Protein AF-A0A7J9ZV92-F1 (afdb_monomer_lite)

Structure (mmCIF, N/CA/C/O backbone):
data_AF-A0A7J9ZV92-F1
#
_entry.id   AF-A0A7J9ZV92-F1
#
loop_
_atom_site.group_PDB
_atom_site.id
_atom_site.type_symbol
_atom_site.label_atom_id
_atom_site.label_alt_id
_atom_site.label_comp_id
_atom_site.label_asym_id
_atom_site.label_entity_id
_atom_site.label_seq_id
_atom_site.pdbx_PDB_ins_code
_atom_site.Cartn_x
_atom_site.Cartn_y
_atom_site.Cartn_z
_atom_site.occupancy
_atom_site.B_iso_or_equiv
_atom_site.auth_seq_id
_atom_site.auth_comp_id
_atom_site.auth_asym_id
_atom_site.auth_atom_id
_atom_site.pdbx_PDB_model_num
ATOM 1 N N . MET A 1 1 ? -24.337 26.834 -64.068 1.00 36.38 1 MET A N 1
ATOM 2 C CA . MET A 1 1 ? -25.297 27.306 -63.045 1.00 36.38 1 MET A CA 1
ATOM 3 C C . MET A 1 1 ? -24.503 27.670 -61.799 1.00 36.38 1 MET A C 1
ATOM 5 O O . MET A 1 1 ? -23.738 26.843 -61.330 1.00 36.38 1 MET A O 1
ATOM 9 N N . ARG A 1 2 ? -24.568 28.938 -61.378 1.00 30.77 2 ARG A N 1
ATOM 10 C CA . ARG A 1 2 ? -23.750 29.558 -60.319 1.00 30.77 2 ARG A CA 1
ATOM 11 C C . ARG A 1 2 ? -24.523 29.574 -58.989 1.00 30.77 2 ARG A C 1
ATOM 13 O O . ARG A 1 2 ? -25.680 29.977 -59.001 1.00 30.77 2 ARG A O 1
ATOM 20 N N . SER A 1 3 ? -23.873 29.281 -57.863 1.00 27.78 3 SER A N 1
ATOM 21 C CA . SER A 1 3 ? -24.340 29.642 -56.507 1.00 27.78 3 SER A CA 1
ATOM 22 C C . SER A 1 3 ? -23.119 30.041 -55.669 1.00 27.78 3 SER A C 1
ATOM 24 O O . SER A 1 3 ? -22.247 29.220 -55.422 1.00 27.78 3 SER A O 1
ATOM 26 N N . ARG A 1 4 ? -22.839 31.343 -55.560 1.00 29.69 4 ARG A N 1
ATOM 27 C CA . ARG A 1 4 ? -23.214 32.272 -54.471 1.00 29.69 4 ARG A CA 1
ATOM 28 C C . ARG A 1 4 ? -22.482 32.022 -53.148 1.00 29.69 4 ARG A C 1
ATOM 30 O O . ARG A 1 4 ? -22.823 31.148 -52.366 1.00 29.69 4 ARG A O 1
ATOM 37 N N . VAL A 1 5 ? -21.512 32.910 -52.959 1.00 30.27 5 VAL A N 1
ATOM 38 C CA . VAL A 1 5 ? -20.846 33.348 -51.734 1.00 30.27 5 VAL A CA 1
ATOM 39 C C . VAL A 1 5 ? -21.865 33.936 -50.750 1.00 30.27 5 VAL A C 1
ATOM 41 O O . VAL A 1 5 ? -22.686 34.759 -51.153 1.00 30.27 5 VAL A O 1
ATOM 44 N N . CYS A 1 6 ? -21.744 33.580 -49.469 1.00 29.33 6 CYS A N 1
ATOM 45 C CA . CYS A 1 6 ? -22.255 34.361 -48.342 1.00 29.33 6 CYS A CA 1
ATOM 46 C C . CYS A 1 6 ? -21.149 34.494 -47.287 1.00 29.33 6 CYS A C 1
ATOM 48 O O . CYS A 1 6 ? -20.736 33.523 -46.662 1.00 29.33 6 CYS A O 1
ATOM 50 N N . SER A 1 7 ? -20.680 35.727 -47.136 1.00 28.16 7 SER A N 1
ATOM 51 C CA . SER A 1 7 ? -19.805 36.240 -46.089 1.00 28.16 7 SER A CA 1
ATOM 52 C C . SER A 1 7 ? -20.634 36.746 -44.901 1.00 28.16 7 SER A C 1
ATOM 54 O O . SER A 1 7 ? -21.560 37.531 -45.096 1.00 28.16 7 SER A O 1
ATOM 56 N N . GLY A 1 8 ? -20.252 36.371 -43.684 1.00 28.17 8 GLY A N 1
ATOM 57 C CA . GLY A 1 8 ? -20.631 37.000 -42.412 1.00 28.17 8 GLY A CA 1
ATOM 58 C C . GLY A 1 8 ? -19.591 36.541 -41.385 1.00 28.17 8 GLY A C 1
ATOM 59 O O . GLY A 1 8 ? -19.266 35.363 -41.356 1.00 28.17 8 GLY A O 1
ATOM 60 N N . GLY A 1 9 ? -18.907 37.377 -40.613 1.00 26.97 9 GLY A N 1
ATOM 61 C CA . GLY A 1 9 ? -19.318 38.621 -39.977 1.00 26.97 9 GLY A CA 1
ATOM 62 C C . GLY A 1 9 ? -18.960 38.458 -38.498 1.00 26.97 9 GLY A C 1
ATOM 63 O O . GLY A 1 9 ? -19.800 38.074 -37.693 1.00 26.97 9 GLY A O 1
ATOM 64 N N . SER A 1 10 ? -17.680 38.623 -38.168 1.00 28.95 10 SER A N 1
ATOM 65 C CA . SER A 1 10 ? -17.120 38.427 -36.828 1.00 28.95 10 SER A CA 1
ATOM 66 C C . SER A 1 10 ? -17.503 39.590 -35.907 1.00 28.95 10 SER A C 1
ATOM 68 O O . SER A 1 10 ? -17.187 40.740 -36.198 1.00 28.95 10 SER A O 1
ATOM 70 N N . SER A 1 11 ? -18.146 39.289 -34.776 1.00 30.20 11 SER A N 1
ATOM 71 C CA . SER A 1 11 ? -18.253 40.194 -33.621 1.00 30.20 11 SER A CA 1
ATOM 72 C C . SER A 1 11 ? -17.397 39.642 -32.476 1.00 30.20 11 SER A C 1
ATOM 74 O O . SER A 1 11 ? -17.445 38.433 -32.239 1.00 30.20 11 SER A O 1
ATOM 76 N N . PRO A 1 12 ? -16.616 40.469 -31.760 1.00 30.94 12 PRO A N 1
ATOM 77 C CA . PRO A 1 12 ? -15.827 40.007 -30.627 1.00 30.94 12 PRO A CA 1
ATOM 78 C C . PRO A 1 12 ? -16.700 39.870 -29.373 1.00 30.94 12 PRO A C 1
ATOM 80 O O . PRO A 1 12 ? -17.450 40.777 -29.013 1.00 30.94 12 PRO A O 1
ATOM 83 N N . ILE A 1 13 ? -16.576 38.728 -28.695 1.00 31.59 13 ILE A N 1
ATOM 84 C CA . ILE A 1 13 ? -17.123 38.503 -27.354 1.00 31.59 13 ILE A CA 1
ATOM 85 C C . ILE A 1 13 ? -16.268 39.298 -26.362 1.00 31.59 13 ILE A C 1
ATOM 87 O O . ILE A 1 13 ? -15.066 39.074 -26.230 1.00 31.59 13 ILE A O 1
ATOM 91 N N . SER A 1 14 ? -16.904 40.241 -25.679 1.00 30.30 14 SER A N 1
ATOM 92 C CA . SER A 1 14 ? -16.353 41.037 -24.588 1.00 30.30 14 SER A CA 1
ATOM 93 C C . SER A 1 14 ? -16.111 40.173 -23.345 1.00 30.30 14 SER A C 1
ATOM 95 O O . SER A 1 14 ? -17.006 39.492 -22.846 1.00 30.30 14 SER A O 1
ATOM 97 N N . THR A 1 15 ? -14.886 40.212 -22.823 1.00 34.50 15 THR A N 1
ATOM 98 C CA . THR A 1 15 ? -14.504 39.596 -21.548 1.00 34.50 15 THR A CA 1
ATOM 99 C C . THR A 1 15 ? -14.954 40.473 -20.368 1.00 34.50 15 THR A C 1
ATOM 101 O O . THR A 1 15 ? -14.816 41.698 -20.424 1.00 34.50 15 THR A O 1
ATOM 104 N N . PRO A 1 16 ? -15.496 39.900 -19.276 1.00 33.16 16 PRO A N 1
ATOM 105 C CA . PRO A 1 16 ? -15.816 40.673 -18.082 1.00 33.16 16 PRO A CA 1
ATOM 106 C C . PRO A 1 16 ? -14.543 41.051 -17.305 1.00 33.16 16 PRO A C 1
ATOM 108 O O . PRO A 1 16 ? -13.637 40.243 -17.111 1.00 33.16 16 PRO A O 1
ATOM 111 N N . SER A 1 17 ? -14.504 42.306 -16.853 1.00 31.58 17 SER A N 1
ATOM 112 C CA . SER A 1 17 ? -13.399 42.931 -16.117 1.00 31.58 17 SER A CA 1
ATOM 113 C C . SER A 1 17 ? -13.191 42.312 -14.712 1.00 31.58 17 SER A C 1
ATOM 115 O O . SER A 1 17 ? -14.173 41.979 -14.041 1.00 31.58 17 SER A O 1
ATOM 117 N N . PRO A 1 18 ? -11.940 42.188 -14.217 1.00 34.59 18 PRO A N 1
ATOM 118 C CA . PRO A 1 18 ? -11.573 41.480 -12.976 1.00 34.59 18 PRO A CA 1
ATOM 119 C C . PRO A 1 18 ? -12.093 42.091 -11.656 1.00 34.59 18 PRO A C 1
ATOM 121 O O . PRO A 1 18 ? -11.831 41.553 -10.579 1.00 34.59 18 PRO A O 1
ATOM 124 N N . SER A 1 19 ? -12.865 43.180 -11.693 1.00 36.38 19 SER A N 1
ATOM 125 C CA . SER A 1 19 ? -13.368 43.856 -10.488 1.00 36.38 19 SER A CA 1
ATOM 126 C C . SER A 1 19 ? -14.515 43.120 -9.777 1.00 36.38 19 SER A C 1
ATOM 128 O O . SER A 1 19 ? -14.715 43.319 -8.578 1.00 36.38 19 SER A O 1
ATOM 130 N N . PHE A 1 20 ? -15.232 42.217 -10.458 1.00 32.97 20 PHE A N 1
ATOM 131 C CA . PHE A 1 20 ? -16.379 41.505 -9.871 1.00 32.97 20 PHE A CA 1
ATOM 132 C C . PHE A 1 20 ? -15.987 40.354 -8.923 1.00 32.97 20 PHE A C 1
ATOM 134 O O . PHE A 1 20 ? -16.728 40.034 -7.991 1.00 32.97 20 PHE A O 1
ATOM 141 N N . CYS A 1 21 ? -14.802 39.759 -9.098 1.00 35.44 21 CYS A N 1
ATOM 142 C CA . CYS A 1 21 ? -14.358 38.620 -8.284 1.00 35.44 21 CYS A CA 1
ATOM 143 C C . CYS A 1 21 ? -13.833 39.058 -6.899 1.00 35.44 21 CYS A C 1
ATOM 145 O O . CYS A 1 21 ? -14.052 38.386 -5.889 1.00 35.44 21 CYS A O 1
ATOM 147 N N . ALA A 1 22 ? -13.227 40.249 -6.817 1.00 36.25 22 ALA A N 1
ATOM 148 C CA . ALA A 1 22 ? -12.689 40.796 -5.569 1.00 36.25 22 ALA A CA 1
ATOM 149 C C . ALA A 1 22 ? -13.779 41.219 -4.560 1.00 36.25 22 ALA A C 1
ATOM 151 O O . ALA A 1 22 ? -13.551 41.184 -3.348 1.00 36.25 22 ALA A O 1
ATOM 152 N N . ALA A 1 23 ? -14.978 41.585 -5.032 1.00 37.56 23 ALA A N 1
ATOM 153 C CA . ALA A 1 23 ? -16.089 41.991 -4.167 1.00 37.56 23 ALA A CA 1
ATOM 154 C C . ALA A 1 23 ? -16.774 40.799 -3.465 1.00 37.56 23 ALA A C 1
ATOM 156 O O . ALA A 1 23 ? -17.202 40.928 -2.316 1.00 37.56 23 ALA A O 1
ATOM 157 N N . SER A 1 24 ? -16.820 39.626 -4.108 1.00 38.06 24 SER A N 1
ATOM 158 C CA . SER A 1 24 ? -17.428 38.416 -3.529 1.00 38.06 24 SER A CA 1
ATOM 159 C C . SER A 1 24 ? -16.554 37.770 -2.450 1.00 38.06 24 SER A C 1
ATOM 161 O O . SER A 1 24 ? -17.075 37.309 -1.436 1.00 38.06 24 SER A O 1
ATOM 163 N N . LEU A 1 25 ? -15.224 37.815 -2.593 1.00 37.06 25 LEU A N 1
ATOM 164 C CA . LEU A 1 25 ? -14.299 37.261 -1.595 1.00 37.06 25 LEU A CA 1
ATOM 165 C C . LEU A 1 25 ? -14.261 38.073 -0.290 1.00 37.06 25 LEU A C 1
ATOM 167 O O . LEU A 1 25 ? -14.167 37.492 0.792 1.00 37.06 25 LEU A O 1
ATOM 171 N N . LYS A 1 26 ? -14.425 39.403 -0.353 1.00 36.12 26 LYS A N 1
ATOM 172 C CA . LYS A 1 26 ? -14.504 40.240 0.860 1.00 36.12 26 LYS A CA 1
ATOM 173 C C . LYS A 1 26 ? -15.772 39.981 1.683 1.00 36.12 26 LYS A C 1
ATOM 175 O O . LYS A 1 26 ? -15.713 40.055 2.908 1.00 36.12 26 LYS A O 1
ATOM 180 N N . ARG A 1 27 ? -16.893 39.631 1.039 1.00 35.22 27 ARG A N 1
ATOM 181 C CA . ARG A 1 27 ? -18.177 39.379 1.719 1.00 35.22 27 ARG A CA 1
ATOM 182 C C . ARG A 1 27 ? -18.183 38.049 2.494 1.00 35.22 27 ARG A C 1
ATOM 184 O O . ARG A 1 27 ? -18.712 37.992 3.600 1.00 35.22 27 ARG A O 1
ATOM 191 N N . VAL A 1 28 ? -17.503 37.020 1.979 1.00 41.09 28 VAL A N 1
ATOM 192 C CA . VAL A 1 28 ? -17.342 35.718 2.664 1.00 41.09 28 VAL A CA 1
ATOM 193 C C . VAL A 1 28 ? -16.388 35.818 3.868 1.00 41.09 28 VAL A C 1
ATOM 195 O O . VAL A 1 28 ? -16.613 35.192 4.909 1.00 41.09 28 VAL A O 1
ATOM 198 N N . ALA A 1 29 ? -15.354 36.661 3.781 1.00 35.84 29 ALA A N 1
ATOM 199 C CA . ALA A 1 29 ? -14.418 36.885 4.884 1.00 35.84 29 ALA A CA 1
ATOM 200 C C . ALA A 1 29 ? -15.056 37.638 6.072 1.00 35.84 29 ALA A C 1
ATOM 202 O O . ALA A 1 29 ? -14.767 37.305 7.224 1.00 35.84 29 ALA A O 1
ATOM 203 N N . SER A 1 30 ? -15.965 38.592 5.819 1.00 32.84 30 SER A N 1
ATOM 204 C CA . SER A 1 30 ? -16.658 39.339 6.884 1.00 32.84 30 SER A CA 1
ATOM 205 C C . SER A 1 30 ? -17.722 38.519 7.624 1.00 32.84 30 SER A C 1
ATOM 207 O O . SER A 1 30 ? -17.905 38.689 8.827 1.00 32.84 30 SER A O 1
ATOM 209 N N . GLU A 1 31 ? -18.402 37.586 6.947 1.00 38.25 31 GLU A N 1
ATOM 210 C CA . GLU A 1 31 ? -19.384 36.700 7.599 1.00 38.25 31 GLU A CA 1
ATOM 211 C C . GLU A 1 31 ? -18.716 35.658 8.513 1.00 38.25 31 GLU A C 1
ATOM 213 O O . GLU A 1 31 ? -19.288 35.237 9.523 1.00 38.25 31 GLU A O 1
ATOM 218 N N . SER A 1 32 ? -17.464 35.301 8.213 1.00 38.38 32 SER A N 1
ATOM 219 C CA . SER A 1 32 ? -16.670 34.346 8.994 1.00 38.38 32 SER A CA 1
ATOM 220 C C . SER A 1 32 ? -16.177 34.937 10.323 1.00 38.38 32 SER A C 1
ATOM 222 O O . SER A 1 32 ? -16.152 34.246 11.341 1.00 38.38 32 SER A O 1
ATOM 224 N N . THR A 1 33 ? -15.850 36.233 10.352 1.00 41.12 33 THR A N 1
ATOM 225 C CA . THR A 1 33 ? -15.408 36.937 11.571 1.00 41.12 33 THR A CA 1
ATOM 226 C C . THR A 1 33 ? -16.572 37.276 12.506 1.00 41.12 33 THR A C 1
ATOM 228 O O . THR A 1 33 ? -16.406 37.236 13.724 1.00 41.12 33 THR A O 1
ATOM 231 N N . ALA A 1 34 ? -17.778 37.506 11.974 1.00 36.69 34 ALA A N 1
ATOM 232 C CA . ALA A 1 34 ? -18.972 37.749 12.788 1.00 36.69 34 ALA A CA 1
ATOM 233 C C . ALA A 1 34 ? -19.446 36.498 13.564 1.00 36.69 34 ALA A C 1
ATOM 235 O O . ALA A 1 34 ? -19.934 36.621 14.687 1.00 36.69 34 ALA A O 1
ATOM 236 N N . ARG A 1 35 ? -19.252 35.284 13.020 1.00 37.41 35 ARG A N 1
ATOM 237 C CA . ARG A 1 35 ? -19.621 34.017 13.693 1.00 37.41 35 ARG A CA 1
ATOM 238 C C . ARG A 1 35 ? -18.639 33.546 14.769 1.00 37.41 35 ARG A C 1
ATOM 240 O O . ARG A 1 35 ? -19.017 32.721 15.597 1.00 37.41 35 ARG A O 1
ATOM 247 N N . ALA A 1 36 ? -17.411 34.061 14.789 1.00 36.41 36 ALA A N 1
ATOM 248 C CA . ALA A 1 36 ? -16.409 33.697 15.795 1.00 36.41 36 ALA A CA 1
ATOM 249 C C . ALA A 1 36 ? -16.581 34.452 17.133 1.00 36.41 36 ALA A C 1
ATOM 251 O O . ALA A 1 36 ? -16.032 34.032 18.147 1.00 36.41 36 ALA A O 1
ATOM 252 N N . SER A 1 37 ? -17.376 35.530 17.161 1.00 32.16 37 SER A N 1
ATOM 253 C CA . SER A 1 37 ? -17.567 36.383 18.348 1.00 32.16 37 SER A CA 1
ATOM 254 C C . SER A 1 37 ? -18.684 35.907 19.301 1.00 32.16 37 SER A C 1
ATOM 256 O O . SER A 1 37 ? -18.835 36.425 20.406 1.00 32.16 37 SER A O 1
ATOM 258 N N . SER A 1 38 ? -19.476 34.894 18.926 1.00 35.12 38 SER A N 1
ATOM 259 C CA . SER A 1 38 ? -20.663 34.477 19.696 1.00 35.12 38 SER A CA 1
ATOM 260 C C . SER A 1 38 ? -20.456 33.310 20.674 1.00 35.12 38 SER A C 1
ATOM 262 O O . SER A 1 38 ? -21.420 32.876 21.298 1.00 35.12 38 SER A O 1
ATOM 264 N N . TYR A 1 39 ? -19.232 32.809 20.870 1.00 30.58 39 TYR A N 1
ATOM 265 C CA . TYR A 1 39 ? -18.939 31.823 21.924 1.00 30.58 39 TYR A CA 1
ATOM 266 C C . TYR A 1 39 ? -18.455 32.525 23.201 1.00 30.58 39 TYR A C 1
ATOM 268 O O . TYR A 1 39 ? -17.267 32.570 23.511 1.00 30.58 39 TYR A O 1
ATOM 276 N N . ARG A 1 40 ? -19.399 33.101 23.954 1.00 28.67 40 ARG A N 1
ATOM 277 C CA . ARG A 1 40 ? -19.158 33.604 25.313 1.00 28.67 40 ARG A CA 1
ATOM 278 C C . ARG A 1 40 ? -19.393 32.463 26.307 1.00 28.67 40 ARG A C 1
ATOM 280 O O . ARG A 1 40 ? -20.521 32.024 26.501 1.00 28.67 40 ARG A O 1
ATOM 287 N N . VAL A 1 41 ? -18.312 31.986 26.919 1.00 31.95 41 VAL A N 1
ATOM 288 C CA . VAL A 1 41 ? -18.324 31.048 28.049 1.00 31.95 41 VAL A CA 1
ATOM 289 C C . VAL A 1 41 ? -18.869 31.783 29.275 1.00 31.95 41 VAL A C 1
ATOM 291 O O . VAL A 1 41 ? -18.237 32.708 29.776 1.00 31.95 41 VAL A O 1
ATOM 294 N N . THR A 1 42 ? -20.050 31.401 29.754 1.00 30.95 42 THR A N 1
ATOM 295 C CA . THR A 1 42 ? -20.562 31.817 31.066 1.00 30.95 42 THR A CA 1
ATOM 296 C C . THR A 1 42 ? -19.949 30.926 32.143 1.00 30.95 42 THR A C 1
ATOM 298 O O . THR A 1 42 ? -20.345 29.772 32.301 1.00 30.95 42 THR A O 1
ATOM 301 N N . SER A 1 43 ? -18.970 31.450 32.876 1.00 30.83 43 SER A N 1
ATOM 302 C CA . SER A 1 43 ? -18.478 30.873 34.127 1.00 30.83 43 SER A CA 1
ATOM 303 C C . SER A 1 43 ? -19.404 31.288 35.274 1.00 30.83 43 SER A C 1
ATOM 305 O O . SER A 1 43 ? -19.434 32.462 35.637 1.00 30.83 43 SER A O 1
ATOM 307 N N . HIS A 1 44 ? -20.150 30.342 35.845 1.00 29.44 44 HIS A N 1
ATOM 308 C CA . HIS A 1 44 ? -20.840 30.547 37.119 1.00 29.44 44 HIS A CA 1
ATOM 309 C C . HIS A 1 44 ? -19.905 30.125 38.256 1.00 29.44 44 HIS A C 1
ATOM 311 O O . HIS A 1 44 ? -19.700 28.940 38.508 1.00 29.44 44 HIS A O 1
ATOM 317 N N . THR A 1 45 ? -19.312 31.112 38.916 1.00 36.12 45 THR A N 1
ATOM 318 C CA . THR A 1 45 ? -18.904 31.016 40.317 1.00 36.12 45 THR A CA 1
ATOM 319 C C . THR A 1 45 ? -20.110 31.386 41.163 1.00 36.12 45 THR A C 1
ATOM 321 O O . THR A 1 45 ? -20.697 32.436 40.909 1.00 36.12 45 THR A O 1
ATOM 324 N N . ASP A 1 46 ? -20.440 30.587 42.175 1.00 29.38 46 ASP A N 1
ATOM 325 C CA . ASP A 1 46 ? -21.021 31.174 43.373 1.00 29.38 46 ASP A CA 1
ATOM 326 C C . ASP A 1 46 ? -20.683 30.405 44.645 1.00 29.38 46 ASP A C 1
ATOM 328 O O . ASP A 1 46 ? -20.490 29.187 44.661 1.00 29.38 46 ASP A O 1
ATOM 332 N N . SER A 1 47 ? -20.536 31.213 45.683 1.00 33.09 47 SER A N 1
ATOM 333 C CA . SER A 1 47 ? -19.951 30.929 46.986 1.00 33.09 47 SER A CA 1
ATOM 334 C C . SER A 1 47 ? -21.040 30.500 47.972 1.00 33.09 47 SER A C 1
ATOM 336 O O . SER A 1 47 ? -22.221 30.752 47.754 1.00 33.09 47 SER A O 1
ATOM 338 N N . GLY A 1 48 ? -20.652 29.812 49.046 1.00 31.72 48 GLY A N 1
ATOM 339 C CA . GLY A 1 48 ? -21.576 29.067 49.901 1.00 31.72 48 GLY A CA 1
ATOM 340 C C . GLY A 1 48 ? -22.491 29.870 50.830 1.00 31.72 48 GLY A C 1
ATOM 341 O O . GLY A 1 48 ? -22.328 31.066 51.040 1.00 31.72 48 GLY A O 1
ATOM 342 N N . ALA A 1 49 ? -23.412 29.140 51.462 1.00 32.75 49 ALA A N 1
ATOM 343 C CA . ALA A 1 49 ? -24.015 29.478 52.746 1.00 32.75 49 ALA A CA 1
ATOM 344 C C . ALA A 1 49 ? -24.570 28.211 53.427 1.00 32.75 49 ALA A C 1
ATOM 346 O O . ALA A 1 49 ? -24.861 27.198 52.797 1.00 32.75 49 ALA A O 1
ATOM 347 N N . SER A 1 50 ? -24.639 28.300 54.745 1.00 34.53 50 SER A N 1
ATOM 348 C CA . SER A 1 50 ? -24.720 27.276 55.784 1.00 34.53 50 SER A CA 1
ATOM 349 C C . SER A 1 50 ? -26.122 26.761 56.167 1.00 34.53 50 SER A C 1
ATOM 351 O O . SER A 1 50 ? -27.103 27.488 56.050 1.00 34.53 50 SER A O 1
ATOM 353 N N . ASN A 1 51 ? -26.098 25.617 56.878 1.00 33.91 51 ASN A N 1
ATOM 354 C CA . ASN A 1 51 ? -26.957 25.175 58.005 1.00 33.91 51 ASN A CA 1
ATOM 355 C C . ASN A 1 51 ? -28.119 24.168 57.749 1.00 33.91 51 ASN A C 1
ATOM 357 O O . ASN A 1 51 ? -28.496 23.957 56.601 1.00 33.91 51 ASN A O 1
ATOM 361 N N . PRO A 1 52 ? -28.598 23.424 58.785 1.00 53.88 52 PRO A N 1
ATOM 362 C CA . PRO A 1 52 ? -28.691 21.961 58.746 1.00 53.88 52 PRO A CA 1
ATOM 363 C C . PRO A 1 52 ? -30.117 21.430 59.012 1.00 53.88 52 PRO A C 1
ATOM 365 O O . PRO A 1 52 ? -31.006 22.161 59.437 1.00 53.88 52 PRO A O 1
ATOM 368 N N . GLY A 1 53 ? -30.324 20.119 58.860 1.00 30.02 53 GLY A N 1
ATOM 369 C CA . GLY A 1 53 ? -31.459 19.446 59.501 1.00 30.02 53 GLY A CA 1
ATOM 370 C C . GLY A 1 53 ? -32.074 18.287 58.722 1.00 30.02 53 GLY A C 1
ATOM 371 O O . GLY A 1 53 ? -32.649 18.490 57.665 1.00 30.02 53 GLY A O 1
ATOM 372 N N . TYR A 1 54 ? -31.992 17.107 59.346 1.00 32.59 54 TYR A N 1
ATOM 373 C CA . TYR A 1 54 ? -32.957 15.997 59.355 1.00 32.59 54 TYR A CA 1
ATOM 374 C C . TYR A 1 54 ? -33.490 15.398 58.040 1.00 32.59 54 TYR A C 1
ATOM 376 O O . TYR A 1 54 ? -34.192 16.040 57.270 1.00 32.59 54 TYR A O 1
ATOM 384 N N . GLY A 1 55 ? -33.341 14.072 57.909 1.00 32.09 55 GLY A N 1
ATOM 385 C CA . GLY A 1 55 ? -34.278 13.268 57.115 1.00 32.09 55 GLY A CA 1
ATOM 386 C C . GLY A 1 55 ? -33.699 11.991 56.521 1.00 32.09 55 GLY A C 1
ATOM 387 O O . GLY A 1 55 ? -33.189 11.986 55.409 1.00 32.09 55 GLY A O 1
ATOM 388 N N . ASN A 1 56 ? -33.830 10.896 57.262 1.00 36.88 56 ASN A N 1
ATOM 389 C CA . ASN A 1 56 ? -33.564 9.522 56.843 1.00 36.88 56 ASN A CA 1
ATOM 390 C C . ASN A 1 56 ? -34.406 9.134 55.604 1.00 36.88 56 ASN A C 1
ATOM 392 O O . ASN A 1 56 ? -35.626 9.267 55.649 1.00 36.88 56 ASN A O 1
ATOM 396 N N . SER A 1 57 ? -33.799 8.586 54.544 1.00 36.59 57 SER A N 1
ATOM 397 C CA . SER A 1 57 ? -34.501 7.717 53.581 1.00 36.59 57 SER A CA 1
ATOM 398 C C . SER A 1 57 ? -33.514 6.946 52.703 1.00 36.59 57 SER A C 1
ATOM 400 O O . SER A 1 57 ? -32.920 7.462 51.757 1.00 36.59 57 SER A O 1
ATOM 402 N N . THR A 1 58 ? -33.404 5.662 53.003 1.00 41.72 58 THR A N 1
ATOM 403 C CA . THR A 1 58 ? -32.769 4.603 52.226 1.00 41.72 58 THR A CA 1
ATOM 404 C C . THR A 1 58 ? -33.410 4.430 50.841 1.00 41.72 58 THR A C 1
ATOM 406 O O . THR A 1 58 ? -34.578 4.066 50.716 1.00 41.72 58 THR A O 1
ATOM 409 N N . ARG A 1 59 ? -32.625 4.604 49.770 1.00 36.75 59 ARG A N 1
ATOM 410 C CA . ARG A 1 59 ? -32.916 4.023 48.445 1.00 36.75 59 ARG A CA 1
ATOM 411 C C . ARG A 1 59 ? -31.620 3.891 47.633 1.00 36.75 59 ARG A C 1
ATOM 413 O O . ARG A 1 59 ? -31.048 4.914 47.269 1.00 36.75 59 ARG A O 1
ATOM 420 N N . PRO A 1 60 ? -31.134 2.678 47.314 1.00 41.06 60 PRO A N 1
ATOM 421 C CA . PRO A 1 60 ? -30.012 2.539 46.402 1.00 41.06 60 PRO A CA 1
ATOM 422 C C . PRO A 1 60 ? -30.516 2.657 44.959 1.00 41.06 60 PRO A C 1
ATOM 424 O O . PRO A 1 60 ? -31.128 1.745 44.405 1.00 41.06 60 PRO A O 1
ATOM 427 N N . THR A 1 61 ? -30.253 3.805 44.341 1.00 39.00 61 THR A N 1
ATOM 428 C CA . THR A 1 61 ? -30.369 4.047 42.900 1.00 39.00 61 THR A CA 1
ATOM 429 C C . THR A 1 61 ? -29.204 3.375 42.170 1.00 39.00 61 THR A C 1
ATOM 431 O O . THR A 1 61 ? -28.228 3.999 41.772 1.00 39.00 61 THR A O 1
ATOM 434 N N . GLY A 1 62 ? -29.301 2.061 41.977 1.00 35.22 62 GLY A N 1
ATOM 435 C CA . GLY A 1 62 ? -28.348 1.271 41.193 1.00 35.22 62 GLY A CA 1
ATOM 436 C C . GLY A 1 62 ? -28.643 1.271 39.691 1.00 35.22 62 GLY A C 1
ATOM 437 O O . GLY A 1 62 ? -28.609 0.215 39.068 1.00 35.22 62 GLY A O 1
ATOM 438 N N . ALA A 1 63 ? -28.963 2.418 39.088 1.00 35.88 63 ALA A N 1
ATOM 439 C CA . ALA A 1 63 ? -29.004 2.531 37.632 1.00 35.88 63 ALA A CA 1
ATOM 440 C C . ALA A 1 63 ? -27.568 2.724 37.136 1.00 35.88 63 ALA A C 1
ATOM 442 O O . ALA A 1 63 ? -27.109 3.844 36.924 1.00 35.88 63 ALA A O 1
ATOM 443 N N . SER A 1 64 ? -26.837 1.614 36.996 1.00 34.91 64 SER A N 1
ATOM 444 C CA . SER A 1 64 ? -25.537 1.607 36.336 1.00 34.91 64 SER A CA 1
ATOM 445 C C . SER A 1 64 ? -25.727 2.138 34.915 1.00 34.91 64 SER A C 1
ATOM 447 O O . SER A 1 64 ? -26.190 1.417 34.025 1.00 34.91 64 SER A O 1
ATOM 449 N N . SER A 1 65 ? -25.375 3.401 34.696 1.00 34.97 65 SER A N 1
ATOM 450 C CA . SER A 1 65 ? -25.097 3.938 33.377 1.00 34.97 65 SER A CA 1
ATOM 451 C C . SER A 1 65 ? -23.891 3.170 32.847 1.00 34.97 65 SER A C 1
ATOM 453 O O . SER A 1 65 ? -22.732 3.539 33.024 1.00 34.97 65 SER A O 1
ATOM 455 N N . ARG A 1 66 ? -24.154 2.020 32.215 1.00 35.97 66 ARG A N 1
ATOM 456 C CA . ARG A 1 66 ? -23.168 1.361 31.368 1.00 35.97 66 ARG A CA 1
ATOM 457 C C . ARG A 1 66 ? -22.908 2.318 30.219 1.00 35.97 66 ARG A C 1
ATOM 459 O O . ARG A 1 66 ? -23.577 2.274 29.190 1.00 35.97 66 ARG A O 1
ATOM 466 N N . SER A 1 67 ? -21.924 3.186 30.429 1.00 34.00 67 SER A N 1
ATOM 467 C CA . SER A 1 67 ? -21.031 3.670 29.395 1.00 34.00 67 SER A CA 1
ATOM 468 C C . SER A 1 67 ? -20.699 2.464 28.522 1.00 34.00 67 SER A C 1
ATOM 470 O O . SER A 1 67 ? -19.898 1.598 28.878 1.00 34.00 67 SER A O 1
ATOM 472 N N . ARG A 1 68 ? -21.415 2.342 27.403 1.00 35.94 68 ARG A N 1
ATOM 473 C CA . ARG A 1 68 ? -21.049 1.466 26.299 1.00 35.94 68 ARG A CA 1
ATOM 474 C C . ARG A 1 68 ? -19.787 2.094 25.723 1.00 35.94 68 ARG A C 1
ATOM 476 O O . ARG A 1 68 ? -19.835 2.826 24.740 1.00 35.94 68 ARG A O 1
ATOM 483 N N . ALA A 1 69 ? -18.661 1.860 26.392 1.00 37.47 69 ALA A N 1
ATOM 484 C CA . ALA A 1 69 ? -17.355 2.084 25.821 1.00 37.47 69 ALA A CA 1
ATOM 485 C C . ALA A 1 69 ? -17.357 1.334 24.486 1.00 37.47 69 ALA A C 1
ATOM 487 O O . ALA A 1 69 ? -17.527 0.117 24.432 1.00 37.47 69 ALA A O 1
ATOM 488 N N . SER A 1 70 ? -17.287 2.090 23.397 1.00 38.72 70 SER A N 1
ATOM 489 C CA . SER A 1 70 ? -17.312 1.613 22.018 1.00 38.72 70 SER A CA 1
ATOM 490 C C . SER A 1 70 ? -15.985 0.922 21.664 1.00 38.72 70 SER A C 1
ATOM 492 O O . SER A 1 70 ? -15.315 1.303 20.706 1.00 38.72 70 SER A O 1
ATOM 494 N N . SER A 1 71 ? -15.553 -0.043 22.474 1.00 41.44 71 SER A N 1
ATOM 495 C CA . SER A 1 71 ? -14.198 -0.605 22.501 1.00 41.44 71 SER A CA 1
ATOM 496 C C . SER A 1 71 ? -13.956 -1.732 21.487 1.00 41.44 71 SER A C 1
ATOM 498 O O . SER A 1 71 ? -13.034 -2.518 21.653 1.00 41.44 71 SER A O 1
ATOM 500 N N . GLY A 1 72 ? -14.756 -1.839 20.418 1.00 41.38 72 GLY A N 1
ATOM 501 C CA . GLY A 1 72 ? -14.735 -3.028 19.548 1.00 41.38 72 GLY A CA 1
ATOM 502 C C . GLY A 1 72 ? -14.580 -2.807 18.042 1.00 41.38 72 GLY A C 1
ATOM 503 O O . GLY A 1 72 ? -14.668 -3.778 17.291 1.00 41.38 72 GLY A O 1
ATOM 504 N N . THR A 1 73 ? -14.422 -1.578 17.542 1.00 48.34 73 THR A N 1
ATOM 505 C CA . THR A 1 73 ? -14.603 -1.313 16.097 1.00 48.34 73 THR A CA 1
ATOM 506 C C . THR A 1 73 ? -13.327 -1.221 15.260 1.00 48.34 73 THR A C 1
ATOM 508 O O . THR A 1 73 ? -13.379 -1.566 14.082 1.00 48.34 73 THR A O 1
ATOM 511 N N . GLY A 1 74 ? -12.160 -0.932 15.847 1.00 46.62 74 GLY A N 1
ATOM 512 C CA . GLY A 1 74 ? -10.899 -0.805 15.091 1.00 46.62 74 GLY A CA 1
ATOM 513 C C . GLY A 1 74 ? -10.397 -2.098 14.423 1.00 46.62 74 GLY A C 1
ATOM 514 O O . GLY A 1 74 ? -9.716 -2.048 13.407 1.00 46.62 74 GLY A O 1
ATOM 515 N N . SER A 1 75 ? -10.772 -3.278 14.937 1.00 49.44 75 SER A N 1
ATOM 516 C CA . SER A 1 75 ? -10.324 -4.583 14.407 1.00 49.44 75 SER A CA 1
ATOM 517 C C . SER A 1 75 ? -10.948 -4.961 13.058 1.00 49.44 75 SER A C 1
ATOM 519 O O . SER A 1 75 ? -10.367 -5.719 12.277 1.00 49.44 75 SER A O 1
ATOM 521 N N . LYS A 1 76 ? -12.156 -4.458 12.779 1.00 52.84 76 LYS A N 1
ATOM 522 C CA . LYS A 1 76 ? -13.033 -4.999 11.728 1.00 52.84 76 LYS A CA 1
ATOM 523 C C . LYS A 1 76 ? -12.533 -4.712 10.312 1.00 52.84 76 LYS A C 1
ATOM 525 O O . LYS A 1 76 ? -12.852 -5.487 9.402 1.00 52.84 76 LYS A O 1
ATOM 530 N N . CYS A 1 77 ? -11.776 -3.628 10.143 1.00 69.69 77 CYS A N 1
ATOM 531 C CA . CYS A 1 77 ? -11.398 -3.081 8.844 1.00 69.69 77 CYS A CA 1
ATOM 532 C C . CYS A 1 77 ? -9.963 -3.444 8.437 1.00 69.69 77 CYS A C 1
ATOM 534 O O . CYS A 1 77 ? -9.749 -3.758 7.271 1.00 69.69 77 CYS A O 1
ATOM 536 N N . VAL A 1 78 ? -9.009 -3.543 9.371 1.00 77.69 78 VAL A N 1
ATOM 537 C CA . VAL A 1 78 ? -7.568 -3.663 9.053 1.00 77.69 78 VAL A CA 1
ATOM 538 C C . VAL A 1 78 ? -7.234 -4.877 8.173 1.00 77.69 78 VAL A C 1
ATOM 540 O O . VAL A 1 78 ? -6.570 -4.730 7.153 1.00 77.69 78 VAL A O 1
ATOM 543 N N . ARG A 1 79 ? -7.748 -6.077 8.492 1.00 84.00 79 ARG A N 1
ATOM 544 C CA . ARG A 1 79 ? -7.490 -7.298 7.687 1.00 84.00 79 ARG A CA 1
ATOM 545 C C . ARG A 1 79 ? -8.041 -7.204 6.268 1.00 84.00 79 ARG A C 1
ATOM 547 O O . ARG A 1 79 ? -7.465 -7.763 5.341 1.00 84.00 79 ARG A O 1
ATOM 554 N N . ARG A 1 80 ? -9.194 -6.553 6.118 1.00 88.44 80 ARG A N 1
ATOM 555 C CA . ARG A 1 80 ? -9.842 -6.375 4.819 1.00 88.44 80 ARG A CA 1
ATOM 556 C C . ARG A 1 80 ? -9.129 -5.292 4.017 1.00 88.44 80 ARG A C 1
ATOM 558 O O . ARG A 1 80 ? -8.835 -5.526 2.854 1.00 88.44 80 ARG A O 1
ATOM 565 N N . ILE A 1 81 ? -8.817 -4.164 4.656 1.00 88.31 81 ILE A N 1
ATOM 566 C CA . ILE A 1 81 ? -8.060 -3.058 4.067 1.00 88.31 81 ILE A CA 1
ATOM 567 C C . ILE A 1 81 ? -6.705 -3.555 3.570 1.00 88.31 81 ILE A C 1
ATOM 569 O O . ILE A 1 81 ? -6.385 -3.302 2.421 1.00 88.31 81 ILE A O 1
ATOM 573 N N . GLY A 1 82 ? -5.954 -4.322 4.368 1.00 89.19 82 GLY A N 1
ATOM 574 C CA . GLY A 1 82 ? -4.652 -4.848 3.946 1.00 89.19 82 GLY A CA 1
ATOM 575 C C . GLY A 1 82 ? -4.739 -5.715 2.686 1.00 89.19 82 GLY A C 1
ATOM 576 O O . GLY A 1 82 ? -4.014 -5.487 1.729 1.00 89.19 82 GLY A O 1
ATOM 577 N N . ARG A 1 83 ? -5.687 -6.660 2.625 1.00 92.50 83 ARG A N 1
ATOM 578 C CA . ARG A 1 83 ? -5.854 -7.534 1.445 1.00 92.50 83 ARG A CA 1
ATOM 579 C C . ARG A 1 83 ? -6.309 -6.776 0.203 1.00 92.50 83 ARG A C 1
ATOM 581 O O . ARG A 1 83 ? -5.811 -7.047 -0.881 1.00 92.50 83 ARG A O 1
ATOM 588 N N . LEU A 1 84 ? -7.243 -5.837 0.359 1.00 94.25 84 LEU A N 1
ATOM 589 C CA . LEU A 1 84 ? -7.686 -4.996 -0.753 1.00 94.25 84 LEU A CA 1
ATOM 590 C C . LEU A 1 84 ? -6.572 -4.049 -1.207 1.00 94.25 84 LEU A C 1
ATOM 592 O O . LEU A 1 84 ? -6.380 -3.894 -2.403 1.00 94.25 84 LEU A O 1
ATOM 596 N N . GLY A 1 85 ? -5.806 -3.475 -0.278 1.00 94.25 85 GLY A N 1
ATOM 597 C CA . GLY A 1 85 ? -4.650 -2.635 -0.582 1.00 94.25 85 GLY A CA 1
ATOM 598 C C . GLY A 1 85 ? -3.560 -3.400 -1.330 1.00 94.25 85 GLY A C 1
ATOM 599 O O . GLY A 1 85 ? -3.046 -2.893 -2.317 1.00 94.25 85 GLY A O 1
ATOM 600 N N . ALA A 1 86 ? -3.265 -4.641 -0.928 1.00 95.00 86 ALA A N 1
ATOM 601 C CA . ALA A 1 86 ? -2.338 -5.512 -1.651 1.00 95.00 86 ALA A CA 1
ATOM 602 C C . ALA A 1 86 ? -2.860 -5.880 -3.051 1.00 95.00 86 ALA A C 1
ATOM 604 O O . ALA A 1 86 ? -2.102 -5.855 -4.014 1.00 95.00 86 ALA A O 1
ATOM 605 N N . ALA A 1 87 ? -4.161 -6.167 -3.187 1.00 96.81 87 ALA A N 1
ATOM 606 C CA . ALA A 1 87 ? -4.772 -6.403 -4.495 1.00 96.81 87 ALA A CA 1
ATOM 607 C C . ALA A 1 87 ? -4.654 -5.168 -5.403 1.00 96.81 87 ALA A C 1
ATOM 609 O O . ALA A 1 87 ? -4.272 -5.300 -6.560 1.00 96.81 87 ALA A O 1
ATOM 610 N N . PHE A 1 88 ? -4.923 -3.970 -4.874 1.00 94.94 88 PHE A N 1
ATOM 611 C CA . PHE A 1 88 ? -4.739 -2.716 -5.606 1.00 94.94 88 PHE A CA 1
ATOM 612 C C . PHE A 1 88 ? -3.279 -2.480 -5.993 1.00 94.94 88 PHE A C 1
ATOM 614 O O . PHE A 1 88 ? -3.024 -2.135 -7.140 1.00 94.94 88 PHE A O 1
ATOM 621 N N . GLY A 1 89 ? -2.331 -2.721 -5.084 1.00 94.88 89 GLY A N 1
ATOM 622 C CA . GLY A 1 89 ? -0.905 -2.605 -5.384 1.00 94.88 89 GLY A CA 1
ATOM 623 C C . GLY A 1 89 ? -0.468 -3.518 -6.525 1.00 94.88 89 GLY A C 1
ATOM 624 O O . GLY A 1 89 ? 0.247 -3.078 -7.415 1.00 94.88 89 GLY A O 1
ATOM 625 N N . LEU A 1 90 ? -0.968 -4.757 -6.552 1.00 96.31 90 LEU A N 1
ATOM 626 C CA . LEU A 1 90 ? -0.688 -5.696 -7.636 1.00 96.31 90 LEU A CA 1
ATOM 627 C C . LEU A 1 90 ? -1.364 -5.299 -8.957 1.00 96.31 90 LEU A C 1
ATOM 629 O O . LEU A 1 90 ? -0.788 -5.496 -10.021 1.00 96.31 90 LEU A O 1
ATOM 633 N N . ILE A 1 91 ? -2.569 -4.726 -8.905 1.00 96.75 91 ILE A N 1
ATOM 634 C CA . ILE A 1 91 ? -3.239 -4.191 -10.098 1.00 96.75 91 ILE A CA 1
ATOM 635 C C . ILE A 1 91 ? -2.443 -3.012 -10.667 1.00 96.75 91 ILE A C 1
ATOM 637 O O . ILE A 1 91 ? -2.213 -2.974 -11.869 1.00 96.75 91 ILE A O 1
ATOM 641 N N . GLN A 1 92 ? -2.001 -2.078 -9.824 1.00 95.00 92 GLN A N 1
ATOM 642 C CA . GLN A 1 92 ? -1.242 -0.905 -10.263 1.00 95.00 92 GLN A CA 1
ATOM 643 C C . GLN A 1 92 ? 0.118 -1.312 -10.841 1.00 95.00 92 GLN A C 1
ATOM 645 O O . GLN A 1 92 ? 0.320 -1.157 -12.042 1.00 95.00 92 GLN A O 1
ATOM 650 N N . ALA A 1 93 ? 0.960 -1.951 -10.025 1.00 93.62 93 ALA A N 1
ATOM 651 C CA . ALA A 1 93 ? 2.332 -2.295 -10.395 1.00 93.62 93 ALA A CA 1
ATOM 652 C C . ALA A 1 93 ? 2.443 -3.449 -11.409 1.00 93.62 93 ALA A C 1
ATOM 654 O O . ALA A 1 93 ? 3.439 -3.600 -12.110 1.00 93.62 93 ALA A O 1
ATOM 655 N N . GLY A 1 94 ? 1.446 -4.338 -11.440 1.00 94.69 94 GLY A N 1
ATOM 656 C CA . GLY A 1 94 ? 1.471 -5.540 -12.273 1.00 94.69 94 GLY A CA 1
ATOM 657 C C . GLY A 1 94 ? 0.675 -5.413 -13.568 1.00 94.69 94 GLY A C 1
ATOM 658 O O . GLY A 1 94 ? 1.125 -5.900 -14.598 1.00 94.69 94 GLY A O 1
ATOM 659 N N . LEU A 1 95 ? -0.515 -4.802 -13.529 1.00 96.19 95 LEU A N 1
ATOM 660 C CA . LEU A 1 95 ? -1.431 -4.779 -14.678 1.00 96.19 95 LEU A CA 1
ATOM 661 C C . LEU A 1 95 ? -1.487 -3.425 -15.388 1.00 96.19 95 LEU A C 1
ATOM 663 O O . LEU A 1 95 ? -1.723 -3.402 -16.592 1.00 96.19 95 LEU A O 1
ATOM 667 N N . ILE A 1 96 ? -1.335 -2.320 -14.653 1.00 94.38 96 ILE A N 1
ATOM 668 C CA . ILE A 1 96 ? -1.501 -0.969 -15.202 1.00 94.38 96 ILE A CA 1
ATOM 669 C C . ILE A 1 96 ? -0.170 -0.437 -15.735 1.00 94.38 96 ILE A C 1
ATOM 671 O O . ILE A 1 96 ? -0.069 -0.213 -16.936 1.00 94.38 96 ILE A O 1
ATOM 675 N N . ASP A 1 97 ? 0.827 -0.247 -14.866 1.00 90.25 97 ASP A N 1
ATOM 676 C CA . ASP A 1 97 ? 2.143 0.298 -15.249 1.00 90.25 97 ASP A CA 1
ATOM 677 C C . ASP A 1 97 ? 3.206 -0.787 -15.486 1.00 90.25 97 ASP A C 1
ATOM 679 O O . ASP A 1 97 ? 4.299 -0.493 -15.942 1.00 90.25 97 ASP A O 1
ATOM 683 N N . GLN A 1 98 ? 2.897 -2.047 -15.158 1.00 93.19 98 GLN A N 1
ATOM 684 C CA . GLN A 1 98 ? 3.757 -3.220 -15.377 1.00 93.19 98 GLN A CA 1
ATOM 685 C C . GLN A 1 98 ? 5.191 -3.094 -14.815 1.00 93.19 98 GLN A C 1
ATOM 687 O O . GLN A 1 98 ? 6.059 -3.911 -15.144 1.00 93.19 98 GLN A O 1
ATOM 692 N N . SER A 1 99 ? 5.424 -2.140 -13.911 1.00 88.94 99 SER A N 1
ATOM 693 C CA . SER A 1 99 ? 6.704 -1.857 -13.250 1.00 88.94 99 SER A CA 1
ATOM 694 C C . SER A 1 99 ? 7.276 -3.060 -12.507 1.00 88.94 99 SER A C 1
ATOM 696 O O . SER A 1 99 ? 8.488 -3.218 -12.388 1.00 88.94 99 SER A O 1
ATOM 698 N N . LEU A 1 100 ? 6.408 -3.968 -12.052 1.00 91.19 100 LEU A N 1
ATOM 699 C CA . LEU A 1 100 ? 6.806 -5.203 -11.385 1.00 91.19 100 LEU A CA 1
ATOM 700 C C . LEU A 1 100 ? 7.616 -6.141 -12.302 1.00 91.19 100 LEU A C 1
ATOM 702 O O . LEU A 1 100 ? 8.465 -6.908 -11.835 1.00 91.19 100 LEU A O 1
ATOM 706 N N . PHE A 1 101 ? 7.338 -6.096 -13.605 1.00 92.56 101 PHE A N 1
ATOM 707 C CA . PHE A 1 101 ? 7.883 -7.022 -14.597 1.00 92.56 101 PHE A CA 1
ATOM 708 C C . PHE A 1 101 ? 8.930 -6.381 -15.508 1.00 92.56 101 PHE A C 1
ATOM 710 O O . PHE A 1 101 ? 9.780 -7.112 -16.016 1.00 92.56 101 PHE A O 1
ATOM 717 N N . ASN A 1 102 ? 8.879 -5.060 -15.691 1.00 88.81 102 ASN A N 1
ATOM 718 C CA . ASN A 1 102 ? 9.752 -4.336 -16.608 1.00 88.81 102 ASN A CA 1
ATOM 719 C C . ASN A 1 102 ? 11.220 -4.353 -16.111 1.00 88.81 102 ASN A C 1
ATOM 721 O O . ASN A 1 102 ? 11.495 -3.857 -15.012 1.00 88.81 102 ASN A O 1
ATOM 725 N N . PRO A 1 103 ? 12.164 -4.960 -16.861 1.00 84.94 103 PRO A N 1
ATOM 726 C CA . PRO A 1 103 ? 13.581 -4.942 -16.507 1.00 84.94 103 PRO A CA 1
ATOM 727 C C . PRO A 1 103 ? 14.196 -3.545 -16.616 1.00 84.94 103 PRO A C 1
ATOM 729 O O . PRO A 1 103 ? 15.082 -3.259 -15.827 1.00 84.94 103 PRO A O 1
ATOM 732 N N . ASP A 1 104 ? 13.648 -2.676 -17.465 1.00 78.06 104 ASP A N 1
ATOM 733 C CA . ASP A 1 104 ? 14.214 -1.376 -17.841 1.00 78.06 104 ASP A CA 1
ATOM 734 C C . ASP A 1 104 ? 13.271 -0.219 -17.458 1.00 78.06 104 ASP A C 1
ATOM 736 O O . ASP A 1 104 ? 13.167 0.798 -18.140 1.00 78.06 104 ASP A O 1
ATOM 740 N N . TYR A 1 105 ? 12.519 -0.382 -16.366 1.00 66.12 105 TYR A N 1
ATOM 741 C CA . TYR A 1 105 ? 11.579 0.637 -15.904 1.00 66.12 105 TYR A CA 1
ATOM 742 C C . TYR A 1 105 ? 12.349 1.910 -15.532 1.00 66.12 105 TYR A C 1
ATOM 744 O O . TYR A 1 105 ? 13.219 1.859 -14.662 1.00 66.12 105 TYR A O 1
ATOM 752 N N . THR A 1 106 ? 11.995 3.052 -16.131 1.00 61.12 106 THR A N 1
ATOM 753 C CA . THR A 1 106 ? 12.677 4.366 -16.017 1.00 61.12 106 THR A CA 1
ATOM 754 C C . THR A 1 106 ? 13.961 4.553 -16.834 1.00 61.12 106 THR A C 1
ATOM 756 O O . THR A 1 106 ? 14.625 5.583 -16.688 1.00 61.12 106 THR A O 1
ATOM 759 N N . SER A 1 107 ? 14.277 3.629 -17.741 1.00 53.44 107 SER A N 1
ATOM 760 C CA . SER A 1 107 ? 15.369 3.761 -18.710 1.00 53.44 107 SER A CA 1
ATOM 761 C C . SER A 1 107 ? 14.964 4.664 -19.881 1.00 53.44 107 SER A C 1
ATOM 763 O O . SER A 1 107 ? 14.889 4.221 -21.025 1.00 53.44 107 SER A O 1
ATOM 765 N N . ASP A 1 108 ? 14.706 5.948 -19.622 1.00 48.09 108 ASP A N 1
ATOM 766 C CA . ASP A 1 108 ? 14.566 6.971 -20.672 1.00 48.09 108 ASP A CA 1
ATOM 767 C C . ASP A 1 108 ? 15.943 7.242 -21.335 1.00 48.09 108 ASP A C 1
ATOM 769 O O . ASP A 1 108 ? 16.490 8.341 -21.264 1.00 48.09 108 ASP A O 1
ATOM 773 N N . GLY A 1 109 ? 16.553 6.222 -21.950 1.00 48.44 109 GLY A N 1
ATOM 774 C CA . GLY A 1 109 ? 17.785 6.315 -22.744 1.00 48.44 109 GLY A CA 1
ATOM 775 C C . GLY A 1 109 ? 19.111 6.431 -21.980 1.00 48.44 109 GLY A C 1
ATOM 776 O O . GLY A 1 109 ? 20.156 6.324 -22.619 1.00 48.44 109 GLY A O 1
ATOM 777 N N . ASP A 1 110 ? 19.092 6.594 -20.657 1.00 47.22 110 ASP A N 1
ATOM 778 C CA . ASP A 1 110 ? 20.281 6.569 -19.799 1.00 47.22 110 ASP A CA 1
ATOM 779 C C . ASP A 1 110 ? 20.189 5.379 -18.831 1.00 47.22 110 ASP A C 1
ATOM 781 O O . ASP A 1 110 ? 19.172 5.213 -18.157 1.00 47.22 110 ASP A O 1
ATOM 785 N N . ASP A 1 111 ? 21.246 4.561 -18.748 1.00 51.25 111 ASP A N 1
ATOM 786 C CA . ASP A 1 111 ? 21.376 3.478 -17.764 1.00 51.25 111 ASP A CA 1
ATOM 787 C C . ASP A 1 111 ? 21.157 4.059 -16.359 1.00 51.25 111 ASP A C 1
ATOM 789 O O . ASP A 1 111 ? 22.049 4.716 -15.820 1.00 51.25 111 ASP A O 1
ATOM 793 N N . VAL A 1 112 ? 19.979 3.862 -15.754 1.00 54.84 112 VAL A N 1
ATOM 794 C CA . VAL A 1 112 ? 19.716 4.267 -14.366 1.00 54.84 112 VAL A CA 1
ATOM 795 C C . VAL A 1 112 ? 20.302 3.178 -13.464 1.00 54.84 112 VAL A C 1
ATOM 797 O O . VAL A 1 112 ? 19.622 2.182 -13.206 1.00 54.84 112 VAL A O 1
ATOM 800 N N . PRO A 1 113 ? 21.531 3.325 -12.923 1.00 59.25 113 PRO A N 1
ATOM 801 C CA . PRO A 1 113 ? 22.250 2.193 -12.327 1.00 59.25 113 PRO A CA 1
ATOM 802 C C . PRO A 1 113 ? 21.532 1.654 -11.083 1.00 59.25 113 PRO A C 1
ATOM 804 O O . PRO A 1 113 ? 21.592 0.470 -10.763 1.00 59.25 113 PRO A O 1
ATOM 807 N N . TYR A 1 114 ? 20.765 2.525 -10.419 1.00 67.00 114 TYR A N 1
ATOM 808 C CA . TYR A 1 114 ? 19.964 2.181 -9.252 1.00 67.00 114 TYR A CA 1
ATOM 809 C C . TYR A 1 114 ? 18.875 1.133 -9.541 1.00 67.00 114 TYR A C 1
ATOM 811 O O . TYR A 1 114 ? 18.544 0.343 -8.654 1.00 67.00 114 TYR A O 1
ATOM 819 N N . TRP A 1 115 ? 18.292 1.106 -10.747 1.00 76.00 115 TRP A N 1
ATOM 820 C CA . TRP A 1 115 ? 17.199 0.176 -11.036 1.00 76.00 115 TRP A CA 1
ATOM 821 C C . TRP A 1 115 ? 17.694 -1.272 -11.023 1.00 76.00 115 TRP A C 1
ATOM 823 O O . TRP A 1 115 ? 17.163 -2.093 -10.267 1.00 76.00 115 TRP A O 1
ATOM 833 N N . ASP A 1 116 ? 18.782 -1.553 -11.737 1.00 79.31 116 ASP A N 1
ATOM 834 C CA . ASP A 1 116 ? 19.429 -2.866 -11.748 1.00 79.31 116 ASP A CA 1
ATOM 835 C C . ASP A 1 116 ? 19.988 -3.262 -10.380 1.00 79.31 116 ASP A C 1
ATOM 837 O O . ASP A 1 116 ? 19.829 -4.416 -9.965 1.00 79.31 116 ASP A O 1
ATOM 841 N N . GLU A 1 117 ? 20.582 -2.314 -9.648 1.00 77.88 117 GLU A N 1
ATOM 842 C CA . GLU A 1 117 ? 21.057 -2.516 -8.272 1.00 77.88 117 GLU A CA 1
ATOM 843 C C . GLU A 1 117 ? 19.916 -2.894 -7.312 1.00 77.88 117 GLU A C 1
ATOM 845 O O . GLU A 1 117 ? 20.102 -3.714 -6.409 1.00 77.88 117 GLU A O 1
ATOM 850 N N . SER A 1 118 ? 18.714 -2.344 -7.512 1.00 80.69 118 SER A N 1
ATOM 851 C CA . SER A 1 118 ? 17.536 -2.672 -6.700 1.00 80.69 118 SER A CA 1
ATOM 852 C C . SER A 1 118 ? 16.885 -4.001 -7.106 1.00 80.69 118 SER A C 1
ATOM 854 O O . SER A 1 118 ? 16.431 -4.780 -6.262 1.00 80.69 118 SER A O 1
ATOM 856 N N . ARG A 1 119 ? 16.850 -4.296 -8.409 1.00 86.81 119 ARG A N 1
ATOM 857 C CA . ARG A 1 119 ? 16.107 -5.422 -8.980 1.00 86.81 119 ARG A CA 1
ATOM 858 C C . ARG A 1 119 ? 16.890 -6.726 -8.916 1.00 86.81 119 ARG A C 1
ATOM 860 O O . ARG A 1 119 ? 16.384 -7.734 -8.418 1.00 86.81 119 ARG A O 1
ATOM 867 N N . THR A 1 120 ? 18.112 -6.719 -9.429 1.00 90.50 120 THR A N 1
ATOM 868 C CA . THR A 1 120 ? 18.898 -7.926 -9.712 1.00 90.50 120 THR A CA 1
ATOM 869 C C . THR A 1 120 ? 19.200 -8.788 -8.482 1.00 90.50 120 THR A C 1
ATOM 871 O O . THR A 1 120 ? 19.074 -10.013 -8.587 1.00 90.50 120 THR A O 1
ATOM 874 N N . PRO A 1 121 ? 19.543 -8.239 -7.297 1.00 93.25 121 PRO A N 1
ATOM 875 C CA . PRO A 1 121 ? 20.032 -9.079 -6.204 1.00 93.25 121 PRO A CA 1
ATOM 876 C C . PRO A 1 121 ? 18.993 -10.043 -5.618 1.00 93.25 121 PRO A C 1
ATOM 878 O O . PRO A 1 121 ? 19.373 -11.037 -4.999 1.00 93.25 121 PRO A O 1
ATOM 881 N N . THR A 1 122 ? 17.695 -9.773 -5.799 1.00 94.94 122 THR A N 1
ATOM 882 C CA . THR A 1 122 ? 16.598 -10.659 -5.362 1.00 94.94 122 THR A CA 1
ATOM 883 C C . THR A 1 122 ? 15.692 -11.090 -6.518 1.00 94.94 122 THR A C 1
ATOM 885 O O . THR A 1 122 ? 14.533 -11.468 -6.316 1.00 94.94 122 THR A O 1
ATOM 888 N N . LEU A 1 123 ? 16.227 -11.058 -7.744 1.00 95.38 123 LEU A N 1
ATOM 889 C CA . LEU A 1 123 ? 15.531 -11.515 -8.938 1.00 95.38 123 LEU A CA 1
ATOM 890 C C . LEU A 1 123 ? 15.204 -13.010 -8.834 1.00 95.38 123 LEU A C 1
ATOM 892 O O . LEU A 1 123 ? 16.057 -13.838 -8.514 1.00 95.38 123 LEU A O 1
ATOM 896 N N . ILE A 1 124 ? 13.960 -13.354 -9.159 1.00 96.00 124 ILE A N 1
ATOM 897 C CA . ILE A 1 124 ? 13.488 -14.721 -9.361 1.00 96.00 124 ILE A CA 1
ATOM 898 C C . ILE A 1 124 ? 13.311 -14.908 -10.875 1.00 96.00 124 ILE A C 1
ATOM 900 O O . ILE A 1 124 ? 12.258 -14.546 -11.412 1.00 96.00 124 ILE A O 1
ATOM 904 N N . PRO A 1 125 ? 14.304 -15.476 -11.592 1.00 92.94 125 PRO A N 1
ATOM 905 C CA . PRO A 1 125 ? 14.309 -15.481 -13.058 1.00 92.94 125 PRO A CA 1
ATOM 906 C C . PRO A 1 125 ? 13.090 -16.175 -13.667 1.00 92.94 125 PRO A C 1
ATOM 908 O O . PRO A 1 125 ? 12.540 -15.707 -14.655 1.00 92.94 125 PRO A O 1
ATOM 911 N N . ALA A 1 126 ? 12.610 -17.247 -13.029 1.00 93.12 126 ALA A N 1
ATOM 912 C CA . ALA A 1 126 ? 11.446 -18.005 -13.489 1.00 93.12 126 ALA A CA 1
ATOM 913 C C . ALA A 1 126 ? 10.142 -17.185 -13.529 1.00 93.12 126 ALA A C 1
ATOM 915 O O . ALA A 1 126 ? 9.217 -17.546 -14.251 1.00 93.12 126 ALA A O 1
ATOM 916 N N . LEU A 1 127 ? 10.054 -16.110 -12.741 1.00 91.81 127 LEU A N 1
ATOM 917 C CA . LEU A 1 127 ? 8.877 -15.242 -12.658 1.00 91.81 127 LEU A CA 1
ATOM 918 C C . LEU A 1 127 ? 9.112 -13.871 -13.315 1.00 91.81 127 LEU A C 1
ATOM 920 O O . LEU A 1 127 ? 8.153 -13.144 -13.580 1.00 91.81 127 LEU A O 1
ATOM 924 N N . GLY A 1 128 ? 10.372 -13.508 -13.571 1.00 92.50 128 GLY A N 1
ATOM 925 C CA . GLY A 1 128 ? 10.743 -12.183 -14.067 1.00 92.50 128 GLY A CA 1
ATOM 926 C C . GLY A 1 128 ? 10.412 -11.063 -13.076 1.00 92.50 128 GLY A C 1
ATOM 927 O O . GLY A 1 128 ? 10.080 -9.959 -13.500 1.00 92.50 128 GLY A O 1
ATOM 928 N N . ILE A 1 129 ? 10.457 -11.352 -11.770 1.00 94.06 129 ILE A N 1
ATOM 929 C CA . ILE A 1 129 ? 10.200 -10.380 -10.696 1.00 94.06 129 ILE A CA 1
ATOM 930 C C . ILE A 1 129 ? 11.341 -10.386 -9.687 1.00 94.06 129 ILE A C 1
ATOM 932 O O . ILE A 1 129 ? 11.904 -11.439 -9.384 1.00 94.06 129 ILE A O 1
ATOM 936 N N . SER A 1 130 ? 11.641 -9.218 -9.132 1.00 94.12 130 SER A N 1
ATOM 937 C CA . SER A 1 130 ? 12.462 -9.088 -7.931 1.00 94.12 130 SER A CA 1
ATOM 938 C C . SER A 1 130 ? 11.580 -9.219 -6.692 1.00 94.12 130 SER A C 1
ATOM 940 O O . SER A 1 130 ? 10.521 -8.589 -6.603 1.00 94.12 130 SER A O 1
ATOM 942 N N . ALA A 1 131 ? 11.976 -10.076 -5.751 1.00 95.00 131 ALA A N 1
ATOM 943 C CA . ALA A 1 131 ? 11.209 -10.294 -4.527 1.00 95.00 131 ALA A CA 1
ATOM 944 C C . ALA A 1 131 ? 11.156 -9.023 -3.665 1.00 95.00 131 ALA A C 1
ATOM 946 O O . ALA A 1 131 ? 10.098 -8.694 -3.128 1.00 95.00 131 ALA A O 1
ATOM 947 N N . ASP A 1 132 ? 12.265 -8.286 -3.604 1.00 92.31 132 ASP A N 1
ATOM 948 C CA . ASP A 1 132 ? 12.359 -6.993 -2.930 1.00 92.31 132 ASP A CA 1
ATOM 949 C C . ASP A 1 132 ? 11.436 -5.952 -3.577 1.00 92.31 132 ASP A C 1
ATOM 951 O O . ASP A 1 132 ? 10.527 -5.440 -2.921 1.00 92.31 132 ASP A O 1
ATOM 955 N N . GLN A 1 133 ? 11.540 -5.762 -4.899 1.00 91.00 133 GLN A N 1
ATOM 956 C CA . GLN A 1 133 ? 10.668 -4.830 -5.622 1.00 91.00 133 GLN A CA 1
ATOM 957 C C . GLN A 1 133 ? 9.187 -5.209 -5.514 1.00 91.00 133 GLN A C 1
ATOM 959 O O . GLN A 1 133 ? 8.319 -4.340 -5.467 1.00 91.00 133 GLN A O 1
ATOM 964 N N . THR A 1 134 ? 8.868 -6.503 -5.423 1.00 94.25 134 THR A N 1
ATOM 965 C CA . THR A 1 134 ? 7.488 -6.953 -5.201 1.00 94.25 134 THR A CA 1
ATOM 966 C C . THR A 1 134 ? 6.944 -6.420 -3.876 1.00 94.25 134 THR A C 1
ATOM 968 O O . THR A 1 134 ? 5.813 -5.932 -3.827 1.00 94.25 134 THR A O 1
ATOM 971 N N . ILE A 1 135 ? 7.736 -6.475 -2.801 1.00 93.19 135 ILE A N 1
ATOM 972 C CA . ILE A 1 135 ? 7.355 -5.890 -1.510 1.00 93.19 135 ILE A CA 1
ATOM 973 C C . ILE A 1 135 ? 7.324 -4.363 -1.610 1.00 93.19 135 ILE A C 1
ATOM 975 O O . ILE A 1 135 ? 6.358 -3.760 -1.139 1.00 93.19 135 ILE A O 1
ATOM 979 N N . ALA A 1 136 ? 8.300 -3.750 -2.278 1.00 89.75 136 ALA A N 1
ATOM 980 C CA . ALA A 1 136 ? 8.363 -2.306 -2.476 1.00 89.75 136 ALA A CA 1
ATOM 981 C C . ALA A 1 136 ? 7.125 -1.749 -3.175 1.00 89.75 136 ALA A C 1
ATOM 983 O O . ALA A 1 136 ? 6.478 -0.852 -2.639 1.00 89.75 136 ALA A O 1
ATOM 984 N N . PHE A 1 137 ? 6.725 -2.317 -4.309 1.00 90.56 137 PHE A N 1
ATOM 985 C CA . PHE A 1 137 ? 5.562 -1.851 -5.054 1.00 90.56 137 PHE A CA 1
ATOM 986 C C . PHE A 1 137 ? 4.246 -2.246 -4.381 1.00 90.56 137 PHE A C 1
ATOM 988 O O . PHE A 1 137 ? 3.417 -1.389 -4.062 1.00 90.56 137 PHE A O 1
ATOM 995 N N . VAL A 1 138 ? 4.039 -3.537 -4.106 1.00 94.31 138 VAL A N 1
ATOM 996 C CA . VAL A 1 138 ? 2.752 -4.023 -3.582 1.00 94.31 138 VAL A CA 1
ATOM 997 C C . VAL A 1 138 ? 2.550 -3.587 -2.130 1.00 94.31 138 VAL A C 1
ATOM 999 O O . VAL A 1 138 ? 1.475 -3.101 -1.766 1.00 94.31 138 VAL A O 1
ATOM 1002 N N . GLY A 1 139 ? 3.582 -3.727 -1.296 1.00 91.75 139 GLY A N 1
ATOM 1003 C CA . GLY A 1 139 ? 3.596 -3.243 0.084 1.00 91.75 139 GLY A CA 1
ATOM 1004 C C . GLY A 1 139 ? 3.552 -1.718 0.151 1.00 91.75 139 GLY A C 1
ATOM 1005 O O . GLY A 1 139 ? 2.773 -1.181 0.939 1.00 91.75 139 GLY A O 1
ATOM 1006 N N . GLY A 1 140 ? 4.283 -1.040 -0.739 1.00 90.19 140 GLY A N 1
ATOM 1007 C CA . GLY A 1 140 ? 4.220 0.402 -1.006 1.00 90.19 140 GLY A CA 1
ATOM 1008 C C . GLY A 1 140 ? 2.792 0.926 -1.142 1.00 90.19 140 GLY A C 1
ATOM 1009 O O . GLY A 1 140 ? 2.292 1.741 -0.357 1.00 90.19 140 GLY A O 1
ATOM 1010 N N . HIS A 1 141 ? 2.078 0.393 -2.126 1.00 91.12 141 HIS A N 1
ATOM 1011 C CA . HIS A 1 141 ? 0.684 0.749 -2.349 1.00 91.12 141 HIS A CA 1
ATOM 1012 C C . HIS A 1 141 ? -0.195 0.379 -1.152 1.00 91.12 141 HIS A C 1
ATOM 1014 O O . HIS A 1 141 ? -0.944 1.220 -0.646 1.00 91.12 141 HIS A O 1
ATOM 1020 N N . MET A 1 142 ? -0.079 -0.849 -0.644 1.00 93.69 142 MET A N 1
ATOM 1021 C CA . MET A 1 142 ? -0.902 -1.322 0.466 1.00 93.69 142 MET A CA 1
ATOM 1022 C C . MET A 1 142 ? -0.776 -0.430 1.708 1.00 93.69 142 MET A C 1
ATOM 1024 O O . MET A 1 142 ? -1.797 -0.028 2.269 1.00 93.69 142 MET A O 1
ATOM 1028 N N . ILE A 1 143 ? 0.447 -0.152 2.161 1.00 93.12 143 ILE A N 1
ATOM 1029 C CA . ILE A 1 143 ? 0.720 0.529 3.430 1.00 93.12 143 ILE A CA 1
ATOM 1030 C C . ILE A 1 143 ? 0.478 2.028 3.280 1.00 93.12 143 ILE A C 1
ATOM 1032 O O . ILE A 1 143 ? -0.328 2.590 4.024 1.00 93.12 143 ILE A O 1
ATOM 1036 N N . TRP A 1 144 ? 1.139 2.670 2.317 1.00 91.06 144 TRP A N 1
ATOM 1037 C CA . TRP A 1 144 ? 1.196 4.128 2.236 1.00 91.06 144 TRP A CA 1
ATOM 1038 C C . TRP A 1 144 ? 0.037 4.744 1.465 1.00 91.06 144 TRP A C 1
ATOM 1040 O O . TRP A 1 144 ? -0.445 5.805 1.854 1.00 91.06 144 TRP A O 1
ATOM 1050 N N . SER A 1 145 ? -0.444 4.081 0.410 1.00 89.62 145 SER A N 1
ATOM 1051 C CA . SER A 1 145 ? -1.524 4.636 -0.420 1.00 89.62 145 SER A CA 1
ATOM 1052 C C . SER A 1 145 ? -2.911 4.334 0.148 1.00 89.62 145 SER A C 1
ATOM 1054 O O . SER A 1 145 ? -3.817 5.156 0.028 1.00 89.62 145 SER A O 1
ATOM 1056 N N . PHE A 1 146 ? -3.088 3.175 0.793 1.00 92.06 146 PHE A N 1
ATOM 1057 C CA . PHE A 1 146 ? -4.408 2.723 1.243 1.00 92.06 146 PHE A CA 1
ATOM 1058 C C . PHE A 1 146 ? -4.525 2.595 2.762 1.00 92.06 146 PHE A C 1
ATOM 1060 O O . PHE A 1 146 ? -5.348 3.278 3.375 1.00 92.06 146 PHE A O 1
ATOM 1067 N N . ALA A 1 147 ? -3.735 1.727 3.396 1.00 92.50 147 ALA A N 1
ATOM 1068 C CA . ALA A 1 147 ? -3.963 1.356 4.789 1.00 92.50 147 ALA A CA 1
ATOM 1069 C C . ALA A 1 147 ? -3.738 2.518 5.761 1.00 92.50 147 ALA A C 1
ATOM 1071 O O . ALA A 1 147 ? -4.609 2.784 6.592 1.00 92.50 147 ALA A O 1
ATOM 1072 N N . ALA A 1 148 ? -2.609 3.221 5.655 1.00 93.62 148 ALA A N 1
ATOM 1073 C CA . ALA A 1 148 ? -2.271 4.302 6.571 1.00 93.62 148 ALA A CA 1
ATOM 1074 C C . ALA A 1 148 ? -3.217 5.516 6.450 1.00 93.62 148 ALA A C 1
ATOM 1076 O O . ALA A 1 148 ? -3.755 5.921 7.485 1.00 93.62 148 ALA A O 1
ATOM 1077 N N . PRO A 1 149 ? -3.532 6.058 5.251 1.00 93.25 149 PRO A N 1
ATOM 1078 C CA . PRO A 1 149 ? -4.472 7.175 5.127 1.00 93.25 149 PRO A CA 1
ATOM 1079 C C . PRO A 1 149 ? -5.866 6.846 5.671 1.00 93.25 149 PRO A C 1
ATOM 1081 O O . PRO A 1 149 ? -6.440 7.634 6.425 1.00 93.25 149 PRO A O 1
ATOM 1084 N N . ILE A 1 150 ? -6.395 5.658 5.349 1.00 92.06 150 ILE A N 1
ATOM 1085 C CA . ILE A 1 150 ? -7.705 5.219 5.849 1.00 92.06 150 ILE A CA 1
ATOM 1086 C C . ILE A 1 150 ? -7.675 5.110 7.375 1.00 92.06 150 ILE A C 1
ATOM 1088 O O . ILE A 1 150 ? -8.544 5.665 8.046 1.00 92.06 150 ILE A O 1
ATOM 1092 N N . ALA A 1 151 ? -6.656 4.454 7.933 1.00 91.62 151 ALA A N 1
ATOM 1093 C CA . ALA A 1 151 ? -6.519 4.263 9.372 1.00 91.62 151 ALA A CA 1
ATOM 1094 C C . ALA A 1 151 ? -6.402 5.589 10.142 1.00 91.62 151 ALA A C 1
ATOM 1096 O O . ALA A 1 151 ? -7.019 5.731 11.199 1.00 91.62 151 ALA A O 1
ATOM 1097 N N . VAL A 1 152 ? -5.669 6.575 9.612 1.00 93.75 152 VAL A N 1
ATOM 1098 C CA . VAL A 1 152 ? -5.576 7.919 10.206 1.00 93.75 152 VAL A CA 1
ATOM 1099 C C . VAL A 1 152 ? -6.941 8.606 10.213 1.00 93.75 152 VAL A C 1
ATOM 1101 O O . VAL A 1 152 ? -7.377 9.083 11.261 1.00 93.75 152 VAL A O 1
ATOM 1104 N N . VAL A 1 153 ? -7.656 8.620 9.083 1.00 92.75 153 VAL A N 1
ATOM 1105 C CA . VAL A 1 153 ? -8.985 9.252 8.999 1.00 92.75 153 VAL A CA 1
ATOM 1106 C C . VAL A 1 153 ? -9.987 8.563 9.926 1.00 92.75 153 VAL A C 1
ATOM 1108 O O . VAL A 1 153 ? -10.716 9.244 10.648 1.00 92.75 153 VAL A O 1
ATOM 1111 N N . GLU A 1 154 ? -10.016 7.229 9.960 1.00 90.25 154 GLU A N 1
ATOM 1112 C CA . GLU A 1 154 ? -10.913 6.470 10.841 1.00 90.25 154 GLU A CA 1
ATOM 1113 C C . GLU A 1 154 ? -10.583 6.667 12.327 1.00 90.25 154 GLU A C 1
ATOM 1115 O O . GLU A 1 154 ? -11.494 6.704 13.159 1.00 90.25 154 GLU A O 1
ATOM 1120 N N . ALA A 1 155 ? -9.306 6.832 12.681 1.00 90.62 155 ALA A N 1
ATOM 1121 C CA . ALA A 1 155 ? -8.900 7.106 14.055 1.00 90.62 155 ALA A CA 1
ATOM 1122 C C . ALA A 1 155 ? -9.257 8.537 14.494 1.00 90.62 155 ALA A C 1
ATOM 1124 O O . ALA A 1 155 ? -9.740 8.724 15.616 1.00 90.62 155 ALA A O 1
ATOM 1125 N N . CYS A 1 156 ? -9.073 9.526 13.612 1.00 91.94 156 CYS A N 1
ATOM 1126 C CA . CYS A 1 156 ? -9.387 10.935 13.865 1.00 91.94 156 CYS A CA 1
ATOM 1127 C C . CYS A 1 156 ? -10.891 11.234 13.821 1.00 91.94 156 CYS A C 1
ATOM 1129 O O . CYS A 1 156 ? -11.379 12.084 14.565 1.00 91.94 156 CYS A O 1
ATOM 1131 N N . VAL A 1 157 ? -11.648 10.530 12.973 1.00 90.25 157 VAL A N 1
ATOM 1132 C CA . VAL A 1 157 ? -13.088 10.745 12.776 1.00 90.25 157 VAL A CA 1
ATOM 1133 C C . VAL A 1 157 ? -13.847 9.419 12.926 1.00 90.25 157 VAL A C 1
ATOM 1135 O O . VAL A 1 157 ? -14.361 8.864 11.953 1.00 90.25 157 VAL A O 1
ATOM 1138 N N . PRO A 1 158 ? -14.016 8.913 14.160 1.00 86.12 158 PRO A N 1
ATOM 1139 C CA . PRO A 1 158 ? -14.485 7.546 14.394 1.00 86.12 158 PRO A CA 1
ATOM 1140 C C . PRO A 1 158 ? -15.885 7.230 13.877 1.00 86.12 158 PRO A C 1
ATOM 1142 O O . PRO A 1 158 ? -16.195 6.084 13.571 1.00 86.12 158 PRO A O 1
ATOM 1145 N N . ARG A 1 159 ? -16.734 8.253 13.737 1.00 84.94 159 ARG A N 1
ATOM 1146 C CA . ARG A 1 159 ? -18.065 8.133 13.120 1.00 84.94 159 ARG A CA 1
ATOM 1147 C C . ARG A 1 159 ? -18.020 7.660 11.660 1.00 84.94 159 ARG A C 1
ATOM 1149 O O . ARG A 1 159 ? -19.053 7.253 11.135 1.00 84.94 159 ARG A O 1
ATOM 1156 N N . LEU A 1 160 ? -16.869 7.772 10.991 1.00 85.00 160 LEU A N 1
ATOM 1157 C CA . LEU A 1 160 ? -16.668 7.316 9.616 1.00 85.00 160 LEU A CA 1
ATOM 1158 C C . LEU A 1 160 ? -16.217 5.852 9.536 1.00 85.00 160 LEU A C 1
ATOM 1160 O O . LEU A 1 160 ? -16.458 5.230 8.509 1.00 85.00 160 LEU A O 1
ATOM 1164 N N . ALA A 1 161 ? -15.640 5.288 10.602 1.00 82.44 161 ALA A N 1
ATOM 1165 C CA . ALA A 1 161 ? -15.061 3.939 10.592 1.00 82.44 161 ALA A CA 1
ATOM 1166 C C . ALA A 1 161 ? -16.103 2.818 10.406 1.00 82.44 161 ALA A C 1
ATOM 1168 O O . ALA A 1 161 ? -15.816 1.769 9.838 1.00 82.44 161 ALA A O 1
ATOM 1169 N N . ASP A 1 162 ? -17.338 3.041 10.865 1.00 78.81 162 ASP A N 1
ATOM 1170 C CA . ASP A 1 162 ? -18.415 2.041 10.816 1.00 78.81 162 ASP A CA 1
ATOM 1171 C C . ASP A 1 162 ? -19.407 2.261 9.657 1.00 78.81 162 ASP A C 1
ATOM 1173 O O . ASP A 1 162 ? -20.463 1.626 9.600 1.00 78.81 162 ASP A O 1
ATOM 1177 N N . ARG A 1 163 ? -19.097 3.159 8.713 1.00 82.75 163 ARG A N 1
ATOM 1178 C CA . ARG A 1 163 ? -19.976 3.473 7.578 1.00 82.75 163 ARG A CA 1
ATOM 1179 C C . ARG A 1 163 ? -19.205 3.578 6.273 1.00 82.75 163 ARG A C 1
ATOM 1181 O O . ARG A 1 163 ? -18.013 3.840 6.238 1.00 82.75 163 ARG A O 1
ATOM 1188 N N . ARG A 1 164 ? -19.924 3.436 5.161 1.00 86.25 164 ARG A N 1
ATOM 1189 C CA . ARG A 1 164 ? -19.364 3.736 3.840 1.00 86.25 164 ARG A CA 1
ATOM 1190 C C . ARG A 1 164 ? -19.081 5.236 3.752 1.00 86.25 164 ARG A C 1
ATOM 1192 O O . ARG A 1 164 ? -19.970 6.036 4.054 1.00 86.25 164 ARG A O 1
ATOM 1199 N N . TRP A 1 165 ? -17.865 5.593 3.344 1.00 89.31 165 TRP A N 1
ATOM 1200 C CA . TRP A 1 165 ? -17.473 6.989 3.131 1.00 89.31 165 TRP A CA 1
ATOM 1201 C C . TRP A 1 165 ? -18.197 7.585 1.923 1.00 89.31 165 TRP A C 1
ATOM 1203 O O . TRP A 1 165 ? -18.665 8.717 1.975 1.00 89.31 165 TRP A O 1
ATOM 1213 N N . LEU A 1 166 ? -18.349 6.786 0.863 1.00 90.38 166 LEU A N 1
ATOM 1214 C CA . LEU A 1 166 ? -19.042 7.163 -0.364 1.00 90.38 166 LEU A CA 1
ATOM 1215 C C . LEU A 1 166 ? -20.372 6.412 -0.498 1.00 90.38 166 LEU A C 1
ATOM 1217 O O . LEU A 1 166 ? -20.471 5.208 -0.239 1.00 90.38 166 LEU A O 1
ATOM 1221 N N . GLY A 1 167 ? -21.406 7.139 -0.930 1.00 93.12 167 GLY A N 1
ATOM 1222 C CA . GLY A 1 167 ? -22.641 6.544 -1.440 1.00 93.12 167 GLY A CA 1
ATOM 1223 C C . GLY A 1 167 ? -22.424 5.887 -2.808 1.00 93.12 167 GLY A C 1
ATOM 1224 O O . GLY A 1 167 ? -21.346 5.981 -3.390 1.00 93.12 167 GLY A O 1
ATOM 1225 N N . ARG A 1 168 ? -23.464 5.251 -3.359 1.00 96.56 168 ARG A N 1
ATOM 1226 C CA . ARG A 1 168 ? -23.392 4.606 -4.686 1.00 96.56 168 ARG A CA 1
ATOM 1227 C C . ARG A 1 168 ? -22.926 5.550 -5.810 1.00 96.56 168 ARG A C 1
ATOM 1229 O O . ARG A 1 168 ? -22.047 5.130 -6.554 1.00 96.56 168 ARG A O 1
ATOM 1236 N N . PRO A 1 169 ? -23.428 6.800 -5.919 1.00 97.06 169 PRO A N 1
ATOM 1237 C CA . PRO A 1 169 ? -22.981 7.710 -6.975 1.00 97.06 169 PRO A CA 1
ATOM 1238 C C . PRO A 1 169 ? -21.509 8.096 -6.817 1.00 97.06 169 PRO A C 1
ATOM 1240 O O . PRO A 1 169 ? -20.747 8.006 -7.770 1.00 97.06 169 PRO A O 1
ATOM 1243 N N . GLY A 1 170 ? -21.086 8.446 -5.596 1.00 95.50 170 GLY A N 1
ATOM 1244 C CA . GLY A 1 170 ? -19.687 8.785 -5.318 1.00 95.50 170 GLY A CA 1
ATOM 1245 C C . GLY A 1 170 ? -18.735 7.621 -5.597 1.00 95.50 170 GLY A C 1
ATOM 1246 O O . GLY A 1 170 ? -17.654 7.831 -6.135 1.00 95.50 170 GLY A O 1
ATOM 1247 N N . LEU A 1 171 ? -19.156 6.387 -5.299 1.00 94.69 171 LEU A N 1
ATOM 1248 C CA . LEU A 1 171 ? -18.390 5.192 -5.645 1.00 94.69 171 LEU A CA 1
ATOM 1249 C C . LEU A 1 171 ? -18.275 5.008 -7.164 1.00 94.69 171 LEU A C 1
ATOM 1251 O O . LEU A 1 171 ? -17.185 4.729 -7.646 1.00 94.69 171 LEU A O 1
ATOM 1255 N N . ALA A 1 172 ? -19.368 5.187 -7.913 1.00 96.75 172 ALA A N 1
ATOM 1256 C CA . ALA A 1 172 ? -19.345 5.088 -9.372 1.00 96.75 172 ALA A CA 1
ATOM 1257 C C . ALA A 1 172 ? -18.403 6.130 -9.993 1.00 96.75 172 ALA A C 1
ATOM 1259 O O . ALA A 1 172 ? -17.570 5.779 -10.820 1.00 96.75 172 ALA A O 1
ATOM 1260 N N . VAL A 1 173 ? -18.473 7.384 -9.533 1.00 97.38 173 VAL A N 1
ATOM 1261 C CA . VAL A 1 173 ? -17.558 8.450 -9.972 1.00 97.38 173 VAL A CA 1
ATOM 1262 C C . VAL A 1 173 ? -16.106 8.086 -9.663 1.00 97.38 173 VAL A C 1
ATOM 1264 O O . VAL A 1 173 ? -15.261 8.193 -10.542 1.00 97.38 173 VAL A O 1
ATOM 1267 N N . MET A 1 174 ? -15.811 7.600 -8.453 1.00 94.88 174 MET A N 1
ATOM 1268 C CA . MET A 1 174 ? -14.449 7.206 -8.078 1.00 94.88 174 MET A CA 1
ATOM 1269 C C . MET A 1 174 ? -13.914 6.059 -8.945 1.00 94.88 174 MET A C 1
ATOM 1271 O O . MET A 1 174 ? -12.762 6.096 -9.361 1.00 94.88 174 MET A O 1
ATOM 1275 N N . VAL A 1 175 ? -14.750 5.063 -9.256 1.00 94.94 175 VAL A N 1
ATOM 1276 C CA . VAL A 1 175 ? -14.379 3.964 -10.163 1.00 94.94 175 VAL A CA 1
ATOM 1277 C C . VAL A 1 175 ? -14.088 4.493 -11.565 1.00 94.94 175 VAL A C 1
ATOM 1279 O O . VAL A 1 175 ? -13.072 4.125 -12.141 1.00 94.94 175 VAL A O 1
ATOM 1282 N N . LEU A 1 176 ? -14.931 5.377 -12.107 1.00 96.88 176 LEU A N 1
ATOM 1283 C CA . LEU A 1 176 ? -14.708 5.961 -13.432 1.00 96.88 176 LEU A CA 1
ATOM 1284 C C . LEU A 1 176 ? -13.422 6.793 -13.485 1.00 96.88 176 LEU A C 1
ATOM 1286 O O . LEU A 1 176 ? -12.650 6.650 -14.427 1.00 96.88 176 LEU A O 1
ATOM 1290 N N . LEU A 1 177 ? -13.164 7.615 -12.464 1.00 95.12 177 LEU A N 1
ATOM 1291 C CA . LEU A 1 177 ? -11.930 8.398 -12.364 1.00 95.12 177 LEU A CA 1
ATOM 1292 C C . LEU A 1 177 ? -10.696 7.498 -12.248 1.00 95.12 177 LEU A C 1
ATOM 1294 O O . LEU A 1 177 ? -9.697 7.751 -12.913 1.00 95.12 177 LEU A O 1
ATOM 1298 N N . TYR A 1 178 ? -10.774 6.429 -11.451 1.00 93.12 178 TYR A N 1
ATOM 1299 C CA . TYR A 1 178 ? -9.695 5.449 -11.342 1.00 93.12 178 TYR A CA 1
ATOM 1300 C C . TYR A 1 178 ? -9.429 4.748 -12.676 1.00 93.12 178 TYR A C 1
ATOM 1302 O O . TYR A 1 178 ? -8.278 4.646 -13.079 1.00 93.12 178 TYR A O 1
ATOM 1310 N N . LEU A 1 179 ? -10.472 4.305 -13.386 1.00 95.56 179 LEU A N 1
ATOM 1311 C CA . LEU A 1 179 ? -10.323 3.665 -14.696 1.00 95.56 179 LEU A CA 1
ATOM 1312 C C . LEU A 1 179 ? -9.760 4.629 -15.745 1.00 95.56 179 LEU A C 1
ATOM 1314 O O . LEU A 1 179 ? -8.934 4.219 -16.551 1.00 95.56 179 LEU A O 1
ATOM 1318 N N . ALA A 1 180 ? -10.162 5.902 -15.717 1.00 93.50 180 ALA A N 1
ATOM 1319 C CA . ALA A 1 180 ? -9.593 6.924 -16.589 1.00 93.50 180 ALA A CA 1
ATOM 1320 C C . ALA A 1 180 ? -8.102 7.149 -16.293 1.00 93.50 180 ALA A C 1
ATOM 1322 O O . ALA A 1 180 ? -7.292 7.146 -17.215 1.00 93.50 180 ALA A O 1
ATOM 1323 N N . ALA A 1 181 ? -7.724 7.273 -15.016 1.00 90.62 181 ALA A N 1
ATOM 1324 C CA . ALA A 1 181 ? -6.323 7.390 -14.614 1.00 90.62 181 ALA A CA 1
ATOM 1325 C C . ALA A 1 181 ? -5.514 6.137 -14.992 1.00 90.62 181 ALA A C 1
ATOM 1327 O O . ALA A 1 181 ? -4.429 6.257 -15.546 1.00 90.62 181 ALA A O 1
ATOM 1328 N N . ALA A 1 182 ? -6.065 4.943 -14.765 1.00 93.12 182 ALA A N 1
ATOM 1329 C CA . ALA A 1 182 ? -5.444 3.679 -15.146 1.00 93.12 182 ALA A CA 1
ATOM 1330 C C . ALA A 1 182 ? -5.237 3.577 -16.662 1.00 93.12 182 ALA A C 1
ATOM 1332 O O . ALA A 1 182 ? -4.173 3.163 -17.101 1.00 93.12 182 ALA A O 1
ATOM 1333 N N . ALA A 1 183 ? -6.221 3.989 -17.466 1.00 92.00 183 ALA A N 1
ATOM 1334 C CA . ALA A 1 183 ? -6.101 4.001 -18.921 1.00 92.00 183 ALA A CA 1
ATOM 1335 C C . ALA A 1 183 ? -5.044 5.002 -19.407 1.00 92.00 183 ALA A C 1
ATOM 1337 O O . ALA A 1 183 ? -4.318 4.700 -20.349 1.00 92.00 183 ALA A O 1
ATOM 1338 N N . LEU A 1 184 ? -4.936 6.169 -18.761 1.00 88.88 184 LEU A N 1
ATOM 1339 C CA . LEU A 1 184 ? -3.884 7.140 -19.061 1.00 88.88 184 LEU A CA 1
ATOM 1340 C C . LEU A 1 184 ? -2.499 6.569 -18.749 1.00 88.88 184 LEU A C 1
ATOM 1342 O O . LEU A 1 184 ? -1.644 6.611 -19.621 1.00 88.88 184 LEU A O 1
ATOM 1346 N N . VAL A 1 185 ? -2.303 5.990 -17.560 1.00 88.25 185 VAL A N 1
ATOM 1347 C CA . VAL A 1 185 ? -1.018 5.387 -17.160 1.00 88.25 185 VAL A CA 1
ATOM 1348 C C . VAL A 1 185 ? -0.661 4.199 -18.052 1.00 88.25 185 VAL A C 1
ATOM 1350 O O . VAL A 1 185 ? 0.458 4.123 -18.538 1.00 88.25 185 VAL A O 1
ATOM 1353 N N . ALA A 1 186 ? -1.612 3.311 -18.343 1.00 89.38 186 ALA A N 1
ATOM 1354 C CA . ALA A 1 186 ? -1.371 2.179 -19.235 1.00 89.38 186 ALA A CA 1
ATOM 1355 C C . ALA A 1 186 ? -1.077 2.628 -20.677 1.00 89.38 186 ALA A C 1
ATOM 1357 O O . ALA A 1 186 ? -0.241 2.036 -21.352 1.00 89.38 186 ALA A O 1
ATOM 1358 N N . SER A 1 187 ? -1.751 3.677 -21.167 1.00 87.88 187 SER A N 1
ATOM 1359 C CA . SER A 1 187 ? -1.450 4.250 -22.483 1.00 87.88 187 SER A CA 1
ATOM 1360 C C . SER A 1 187 ? -0.082 4.913 -22.519 1.00 87.88 187 SER A C 1
ATOM 1362 O O . SER A 1 187 ? 0.527 4.900 -23.583 1.00 87.88 187 SER A O 1
ATOM 1364 N N . ASP A 1 188 ? 0.333 5.552 -21.427 1.00 83.00 188 ASP A N 1
ATOM 1365 C CA . ASP A 1 188 ? 1.650 6.166 -21.302 1.00 83.00 188 ASP A CA 1
ATOM 1366 C C . ASP A 1 188 ? 2.720 5.079 -21.340 1.00 83.00 188 ASP A C 1
ATOM 1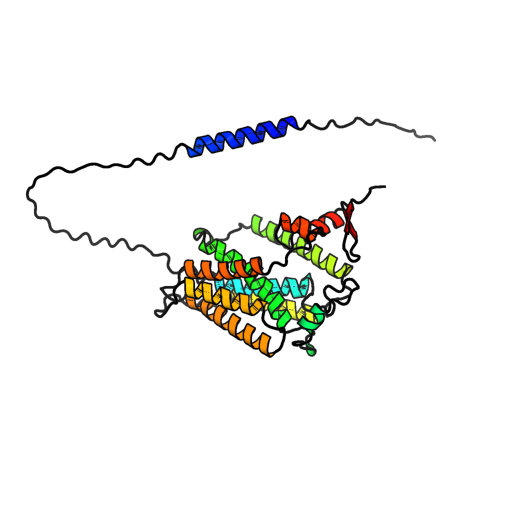368 O O . ASP A 1 188 ? 3.505 5.074 -22.281 1.00 83.00 188 ASP A O 1
ATOM 1372 N N . HIS A 1 189 ? 2.600 4.067 -20.471 1.00 84.62 189 HIS A N 1
ATOM 1373 C CA . HIS A 1 189 ? 3.439 2.865 -20.443 1.00 84.62 189 HIS A CA 1
ATOM 1374 C C . HIS A 1 189 ? 3.620 2.249 -21.830 1.00 84.62 189 HIS A C 1
ATOM 1376 O O . HIS A 1 189 ? 4.733 2.129 -22.311 1.00 84.62 189 HIS A O 1
ATOM 1382 N N . VAL A 1 190 ? 2.530 1.923 -22.533 1.00 86.25 190 VAL A N 1
ATOM 1383 C CA . VAL A 1 190 ? 2.609 1.312 -23.876 1.00 86.25 190 VAL A CA 1
ATOM 1384 C C . VAL A 1 190 ? 3.288 2.229 -24.904 1.00 86.25 190 VAL A C 1
ATOM 1386 O O . VAL A 1 190 ? 3.794 1.746 -25.914 1.00 86.25 190 VAL A O 1
ATOM 1389 N N . SER A 1 191 ? 3.250 3.546 -24.696 1.00 82.38 191 SER A N 1
ATOM 1390 C CA . SER A 1 191 ? 3.835 4.520 -25.621 1.00 82.38 191 SER A CA 1
ATOM 1391 C C . SER A 1 191 ? 5.281 4.896 -25.312 1.00 82.38 191 SER A C 1
ATOM 1393 O O . SER A 1 191 ? 5.976 5.325 -26.229 1.00 82.38 191 SER A O 1
ATOM 1395 N N . THR A 1 192 ? 5.709 4.785 -24.054 1.00 77.44 192 THR A N 1
ATOM 1396 C CA . THR A 1 192 ? 7.030 5.231 -23.590 1.00 77.44 192 THR A CA 1
ATOM 1397 C C . THR A 1 192 ? 7.944 4.069 -23.243 1.00 77.44 192 THR A C 1
ATOM 1399 O O . THR A 1 192 ? 9.141 4.156 -23.474 1.00 77.44 192 THR A O 1
ATOM 1402 N N . GLU A 1 193 ? 7.389 2.977 -22.725 1.00 80.06 193 GLU A N 1
ATOM 1403 C CA . GLU A 1 193 ? 8.144 1.805 -22.309 1.00 80.06 193 GLU A CA 1
ATOM 1404 C C . GLU A 1 193 ? 8.185 0.789 -23.454 1.00 80.06 193 GLU A C 1
ATOM 1406 O O . GLU A 1 193 ? 7.153 0.335 -23.956 1.00 80.06 193 GLU A O 1
ATOM 1411 N N . GLU A 1 194 ? 9.384 0.345 -23.831 1.00 83.69 194 GLU A N 1
ATOM 1412 C CA . GLU A 1 194 ? 9.583 -0.713 -24.833 1.00 83.69 194 GLU A CA 1
ATOM 1413 C C . GLU A 1 194 ? 9.329 -2.124 -24.257 1.00 83.69 194 GLU A C 1
ATOM 1415 O O . GLU A 1 194 ? 9.897 -3.122 -24.701 1.00 83.69 194 GLU A O 1
ATOM 1420 N N . PHE A 1 195 ? 8.452 -2.229 -23.253 1.00 88.31 195 PHE A N 1
ATOM 1421 C CA . PHE A 1 195 ? 8.201 -3.457 -22.510 1.00 88.31 195 PHE A CA 1
ATOM 1422 C C . PHE A 1 195 ? 6.710 -3.741 -22.333 1.00 88.31 195 PHE A C 1
ATOM 1424 O O . PHE A 1 195 ? 5.937 -2.902 -21.875 1.00 88.31 195 PHE A O 1
ATOM 1431 N N . ILE A 1 196 ? 6.316 -4.988 -22.601 1.00 93.06 196 ILE A N 1
ATOM 1432 C CA . ILE A 1 196 ? 4.992 -5.516 -22.267 1.00 93.06 196 ILE A CA 1
ATOM 1433 C C . ILE A 1 196 ? 5.164 -6.861 -21.565 1.00 93.06 196 ILE A C 1
ATOM 1435 O O . ILE A 1 196 ? 5.774 -7.790 -22.098 1.00 93.06 196 ILE A O 1
ATOM 1439 N N . ALA A 1 197 ? 4.589 -6.973 -20.372 1.00 93.94 197 ALA A N 1
ATOM 1440 C CA . ALA A 1 197 ? 4.596 -8.183 -19.572 1.00 93.94 197 ALA A CA 1
ATOM 1441 C C . ALA A 1 197 ? 3.936 -9.343 -20.327 1.00 93.94 197 ALA A C 1
ATOM 1443 O O . ALA A 1 197 ? 2.929 -9.195 -21.027 1.00 93.94 197 ALA A O 1
ATOM 1444 N N . SER A 1 198 ? 4.491 -10.539 -20.145 1.00 95.94 198 SER A N 1
ATOM 1445 C CA . SER A 1 198 ? 3.970 -11.739 -20.793 1.00 95.94 198 SER A CA 1
ATOM 1446 C C . SER A 1 198 ? 2.524 -12.039 -20.357 1.00 95.94 198 SER A C 1
ATOM 1448 O O . SER A 1 198 ? 2.134 -11.738 -19.221 1.00 95.94 198 SER A O 1
ATOM 1450 N N . PRO A 1 199 ? 1.724 -12.734 -21.188 1.00 96.50 199 PRO A N 1
ATOM 1451 C CA . PRO A 1 199 ? 0.374 -13.150 -20.801 1.00 96.50 199 PRO A CA 1
ATOM 1452 C C . PRO A 1 199 ? 0.332 -13.963 -19.500 1.00 96.50 199 PRO A C 1
ATOM 1454 O O . PRO A 1 199 ? -0.633 -13.869 -18.744 1.00 96.50 199 PRO A O 1
ATOM 1457 N N . ALA A 1 200 ? 1.384 -14.738 -19.211 1.00 96.00 200 ALA A N 1
ATOM 1458 C CA . ALA A 1 200 ? 1.501 -15.502 -17.973 1.00 96.00 200 ALA A CA 1
ATOM 1459 C C . ALA A 1 200 ? 1.697 -14.596 -16.745 1.00 96.00 200 ALA A C 1
ATOM 1461 O O . ALA A 1 200 ? 1.065 -14.830 -15.715 1.00 96.00 200 ALA A O 1
ATOM 1462 N N . GLN A 1 201 ? 2.516 -13.545 -16.855 1.00 96.62 201 GLN A N 1
ATOM 1463 C CA . GLN A 1 201 ? 2.716 -12.552 -15.793 1.00 96.62 201 GLN A CA 1
ATOM 1464 C C . GLN A 1 201 ? 1.433 -11.762 -15.520 1.00 96.62 201 GLN A C 1
ATOM 1466 O O . GLN A 1 201 ? 0.991 -11.688 -14.372 1.00 96.62 201 GLN A O 1
ATOM 1471 N N . LEU A 1 202 ? 0.780 -11.260 -16.573 1.00 96.94 202 LEU A N 1
ATOM 1472 C CA . LEU A 1 202 ? -0.494 -10.544 -16.464 1.00 96.94 202 LEU A CA 1
ATOM 1473 C C . LEU A 1 202 ? -1.596 -11.442 -15.884 1.00 96.94 202 LEU A C 1
ATOM 1475 O O . LEU A 1 202 ? -2.293 -11.059 -14.944 1.00 96.94 202 LEU A O 1
ATOM 1479 N N . GLY A 1 203 ? -1.726 -12.667 -16.402 1.00 97.38 203 GLY A N 1
ATOM 1480 C CA . GLY A 1 203 ? -2.685 -13.652 -15.910 1.00 97.38 203 GLY A CA 1
ATOM 1481 C C . GLY A 1 203 ? -2.435 -14.023 -14.448 1.00 97.38 203 GLY A C 1
ATOM 1482 O O . GLY A 1 203 ? -3.369 -14.040 -13.647 1.00 97.38 203 GLY A O 1
ATOM 1483 N N . GLY A 1 204 ? -1.175 -14.254 -14.071 1.00 96.88 204 GLY A N 1
ATOM 1484 C CA . GLY A 1 204 ? -0.776 -14.554 -12.698 1.00 96.88 204 GLY A CA 1
ATOM 1485 C C . GLY A 1 204 ? -1.096 -13.413 -11.731 1.00 96.88 204 GLY A C 1
ATOM 1486 O O . GLY A 1 204 ? -1.731 -13.642 -10.699 1.00 96.88 204 GLY A O 1
ATOM 1487 N N . ALA A 1 205 ? -0.736 -12.178 -12.089 1.00 97.06 205 ALA A N 1
ATOM 1488 C CA . ALA A 1 205 ? -1.043 -10.991 -11.293 1.00 97.06 205 ALA A CA 1
ATOM 1489 C C . ALA A 1 205 ? -2.559 -10.796 -11.123 1.00 97.06 205 ALA A C 1
ATOM 1491 O O . ALA A 1 205 ? -3.036 -10.585 -10.005 1.00 97.06 205 ALA A O 1
ATOM 1492 N N . ALA A 1 206 ? -3.336 -10.951 -12.200 1.00 97.75 206 ALA A N 1
ATOM 1493 C CA . ALA A 1 206 ? -4.792 -10.852 -12.156 1.00 97.75 206 ALA A CA 1
ATOM 1494 C C . ALA A 1 206 ? -5.418 -11.919 -11.242 1.00 97.75 206 ALA A C 1
ATOM 1496 O O . ALA A 1 206 ? -6.263 -11.597 -10.404 1.00 97.75 206 ALA A O 1
ATOM 1497 N N . VAL A 1 207 ? -4.976 -13.178 -11.346 1.00 98.25 207 VAL A N 1
ATOM 1498 C CA . VAL A 1 207 ? -5.460 -14.272 -10.490 1.00 98.25 207 VAL A CA 1
ATOM 1499 C C . VAL A 1 207 ? -5.163 -13.985 -9.021 1.00 98.25 207 VAL A C 1
ATOM 1501 O O . VAL A 1 207 ? -6.067 -14.079 -8.190 1.00 98.25 207 VAL A O 1
ATOM 1504 N N . ILE A 1 208 ? -3.935 -13.584 -8.681 1.00 97.81 208 ILE A N 1
ATOM 1505 C CA . ILE A 1 208 ? -3.559 -13.283 -7.293 1.00 97.81 208 ILE A CA 1
ATOM 1506 C C . ILE A 1 208 ? -4.361 -12.088 -6.759 1.00 97.81 208 ILE A C 1
ATOM 1508 O O . ILE A 1 208 ? -4.869 -12.150 -5.636 1.00 97.81 208 ILE A O 1
ATOM 1512 N N . ALA A 1 209 ? -4.546 -11.030 -7.554 1.00 97.81 209 ALA A N 1
ATOM 1513 C CA . ALA A 1 209 ? -5.347 -9.872 -7.161 1.00 97.81 209 ALA A CA 1
ATOM 1514 C C . ALA A 1 209 ? -6.807 -10.262 -6.871 1.00 97.81 209 ALA A C 1
ATOM 1516 O O . ALA A 1 209 ? -7.366 -9.867 -5.842 1.00 97.81 209 ALA A O 1
ATOM 1517 N N . VAL A 1 210 ? -7.413 -11.098 -7.723 1.00 97.94 210 VAL A N 1
ATOM 1518 C CA . VAL A 1 210 ? -8.767 -11.633 -7.511 1.00 97.94 210 VAL A CA 1
ATOM 1519 C C . VAL A 1 210 ? -8.821 -12.503 -6.257 1.00 97.94 210 VAL A C 1
ATOM 1521 O O . VAL A 1 210 ? -9.727 -12.330 -5.442 1.00 97.94 210 VAL A O 1
ATOM 1524 N N . VAL A 1 211 ? -7.846 -13.392 -6.046 1.00 98.00 211 VAL A N 1
ATOM 1525 C CA . VAL A 1 211 ? -7.768 -14.236 -4.843 1.00 98.00 211 VAL A CA 1
ATOM 1526 C C . VAL A 1 211 ? -7.689 -13.378 -3.579 1.00 98.00 211 VAL A C 1
ATOM 1528 O O . VAL A 1 211 ? -8.436 -13.625 -2.630 1.00 98.00 211 VAL A O 1
ATOM 1531 N N . LEU A 1 212 ? -6.854 -12.335 -3.563 1.00 96.62 212 LEU A N 1
ATOM 1532 C CA . LEU A 1 212 ? -6.746 -11.397 -2.441 1.00 96.62 212 LEU A CA 1
ATOM 1533 C C . LEU A 1 212 ? -8.062 -10.650 -2.191 1.00 96.62 212 LEU A C 1
ATOM 1535 O O . LEU A 1 212 ? -8.506 -10.551 -1.040 1.00 96.62 212 LEU A O 1
ATOM 1539 N N . ALA A 1 213 ? -8.715 -10.173 -3.253 1.00 96.00 213 ALA A N 1
ATOM 1540 C CA . ALA A 1 213 ? -9.998 -9.485 -3.165 1.00 96.00 213 ALA A CA 1
ATOM 1541 C C . ALA A 1 213 ? -11.101 -10.408 -2.624 1.00 96.00 213 ALA A C 1
ATOM 1543 O O . ALA A 1 213 ? -11.799 -10.045 -1.675 1.00 96.00 213 ALA A O 1
ATOM 1544 N N . VAL A 1 214 ? -11.218 -11.630 -3.151 1.00 96.38 214 VAL A N 1
ATOM 1545 C CA . VAL A 1 214 ? -12.173 -12.642 -2.677 1.00 96.38 214 VAL A CA 1
ATOM 1546 C C . VAL A 1 214 ? -11.887 -13.004 -1.218 1.00 96.38 214 VAL A C 1
ATOM 1548 O O . VAL A 1 214 ? -12.793 -12.962 -0.384 1.00 96.38 214 VAL A O 1
ATOM 1551 N N . ALA A 1 215 ? -10.627 -13.261 -0.858 1.00 93.75 215 ALA A N 1
ATOM 1552 C CA . ALA A 1 215 ? -10.213 -13.570 0.511 1.00 93.75 215 ALA A CA 1
ATOM 1553 C C . ALA A 1 215 ? -10.527 -12.435 1.506 1.00 93.75 215 ALA A C 1
ATOM 1555 O O . ALA A 1 215 ? -10.790 -12.687 2.688 1.00 93.75 215 ALA A O 1
ATOM 1556 N N . ALA A 1 216 ? -10.547 -11.177 1.052 1.00 91.69 216 ALA A N 1
ATOM 1557 C CA . ALA A 1 216 ? -10.922 -10.024 1.871 1.00 91.69 216 ALA A CA 1
ATOM 1558 C C . ALA A 1 216 ? -12.391 -10.065 2.348 1.00 91.69 216 ALA A C 1
ATOM 1560 O O . ALA A 1 216 ? -12.725 -9.482 3.394 1.00 91.69 216 ALA A O 1
ATOM 1561 N N . PHE A 1 217 ? -13.256 -10.776 1.620 1.00 91.38 217 PHE A N 1
ATOM 1562 C CA . PHE A 1 217 ? -14.670 -10.958 1.950 1.00 91.38 217 PHE A CA 1
ATOM 1563 C C . PHE A 1 217 ? -15.005 -12.366 2.454 1.00 91.38 217 PHE A C 1
ATOM 1565 O O . PHE A 1 217 ? -15.876 -12.482 3.314 1.00 91.38 217 PHE A O 1
ATOM 1572 N N . ALA A 1 218 ? -14.301 -13.397 1.981 1.00 91.50 218 ALA A N 1
ATOM 1573 C CA . ALA A 1 218 ? -14.582 -14.797 2.292 1.00 91.50 218 ALA A CA 1
ATOM 1574 C C . ALA A 1 218 ? -14.050 -15.254 3.660 1.00 91.50 218 ALA A C 1
ATOM 1576 O O . ALA A 1 218 ? -14.677 -16.090 4.304 1.00 91.50 218 ALA A O 1
ATOM 1577 N N . ILE A 1 219 ? -12.914 -14.721 4.132 1.00 87.12 219 ILE A N 1
ATOM 1578 C CA . ILE A 1 219 ? -12.300 -15.182 5.388 1.00 87.12 219 ILE A CA 1
ATOM 1579 C C . ILE A 1 219 ? -13.077 -14.620 6.597 1.00 87.12 219 ILE A C 1
ATOM 1581 O O . ILE A 1 219 ? -13.081 -13.394 6.789 1.00 87.12 219 ILE A O 1
ATOM 1585 N N . PRO A 1 220 ? -13.689 -15.477 7.445 1.00 73.31 220 PRO A N 1
ATOM 1586 C CA . PRO A 1 220 ? -14.464 -15.041 8.603 1.00 73.31 220 PRO A CA 1
ATOM 1587 C C . PRO A 1 220 ? -13.623 -14.263 9.617 1.00 73.31 220 PRO A C 1
ATOM 1589 O O . PRO A 1 220 ? -12.414 -14.463 9.770 1.00 73.31 220 PRO A O 1
ATOM 1592 N N . ARG A 1 221 ? -14.279 -13.362 10.350 1.00 71.31 221 ARG A N 1
ATOM 1593 C CA . ARG A 1 221 ? -13.630 -12.549 11.386 1.00 71.31 221 ARG A CA 1
ATOM 1594 C C . ARG A 1 221 ? -13.523 -13.342 12.687 1.00 71.31 221 ARG A C 1
ATOM 1596 O O . ARG A 1 221 ? -14.482 -13.997 13.083 1.00 71.31 221 ARG A O 1
ATOM 1603 N N . ARG A 1 222 ? -12.384 -13.233 13.382 1.00 67.50 222 ARG A N 1
ATOM 1604 C CA . ARG A 1 222 ? -12.257 -13.754 14.752 1.00 67.50 222 ARG A CA 1
ATOM 1605 C C . ARG A 1 222 ? -12.980 -12.834 15.749 1.00 67.50 222 ARG A C 1
ATOM 1607 O O . ARG A 1 222 ? -12.935 -11.615 15.559 1.00 67.50 222 ARG A O 1
ATOM 1614 N N . PRO A 1 223 ? -13.614 -13.385 16.800 1.00 61.53 223 PRO A N 1
ATOM 1615 C CA . PRO A 1 223 ? -14.209 -12.593 17.872 1.00 61.53 223 PRO A CA 1
ATOM 1616 C C . PRO A 1 223 ? -13.171 -11.699 18.566 1.00 61.53 223 PRO A C 1
ATOM 1618 O O . PRO A 1 223 ? -12.023 -12.099 18.763 1.00 61.53 223 PRO A O 1
ATOM 1621 N N . THR A 1 224 ? -13.582 -10.487 18.937 1.00 68.06 224 THR A N 1
ATOM 1622 C CA . THR A 1 224 ? -12.797 -9.535 19.739 1.00 68.06 224 THR A CA 1
ATOM 1623 C C . THR A 1 224 ? -13.091 -9.723 21.225 1.00 68.06 224 THR A C 1
ATOM 1625 O O . THR A 1 224 ? -14.226 -10.042 21.573 1.00 68.06 224 THR A O 1
ATOM 1628 N N . GLY A 1 225 ? -12.118 -9.455 22.099 1.00 66.25 225 GLY A N 1
ATOM 1629 C CA . GLY A 1 225 ? -12.314 -9.489 23.555 1.00 66.25 225 GLY A CA 1
ATOM 1630 C C . GLY A 1 225 ? -11.356 -10.412 24.305 1.00 66.25 225 GLY A C 1
ATOM 1631 O O . GLY A 1 225 ? -11.628 -10.760 25.449 1.00 66.25 225 GLY A O 1
ATOM 1632 N N . ALA A 1 226 ? -10.244 -10.812 23.685 1.00 75.12 226 ALA A N 1
ATOM 1633 C CA . ALA A 1 226 ? -9.219 -11.565 24.391 1.00 75.12 226 ALA A CA 1
ATOM 1634 C C . ALA A 1 226 ? -8.557 -10.671 25.451 1.00 75.12 226 ALA A C 1
ATOM 1636 O O . ALA A 1 226 ? -8.154 -9.536 25.173 1.00 75.12 226 ALA A O 1
ATOM 1637 N N . THR A 1 227 ? -8.427 -11.185 26.669 1.00 76.94 227 THR A N 1
ATOM 1638 C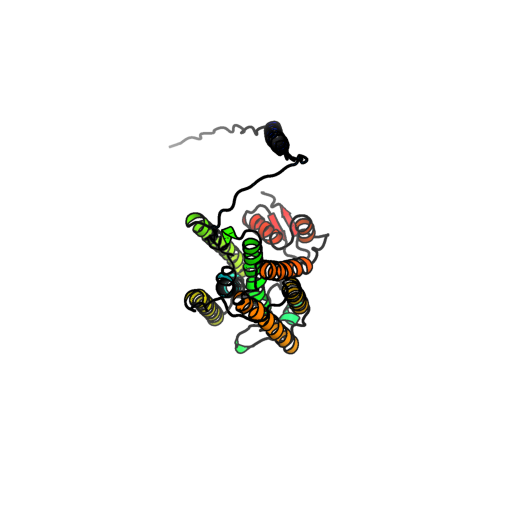 CA . THR A 1 227 ? -7.623 -10.548 27.711 1.00 76.94 227 THR A CA 1
ATOM 1639 C C . THR A 1 227 ? -6.136 -10.748 27.414 1.00 76.94 227 THR A C 1
ATOM 1641 O O . THR A 1 227 ? -5.727 -11.639 26.665 1.00 76.94 227 THR A O 1
ATOM 1644 N N . GLY A 1 228 ? -5.303 -9.866 27.952 1.00 81.94 228 GLY A N 1
ATOM 1645 C CA . GLY A 1 228 ? -3.851 -9.989 27.916 1.00 81.94 228 GLY A CA 1
ATOM 1646 C C . GLY A 1 228 ? -3.152 -8.688 27.562 1.00 81.94 228 GLY A C 1
ATOM 1647 O O . GLY A 1 228 ? -3.785 -7.642 27.425 1.00 81.94 228 GLY A O 1
ATOM 1648 N N . TRP A 1 229 ? -1.830 -8.777 27.472 1.00 85.06 229 TRP A N 1
ATOM 1649 C CA . TRP A 1 229 ? -0.961 -7.615 27.376 1.00 85.06 229 TRP A CA 1
ATOM 1650 C C . TRP A 1 229 ? -1.171 -6.834 26.074 1.00 85.06 229 TRP A C 1
ATOM 1652 O O . TRP A 1 229 ? -1.289 -7.414 24.991 1.00 85.06 229 TRP A O 1
ATOM 1662 N N . VAL A 1 230 ? -1.207 -5.509 26.207 1.00 88.06 230 VAL A N 1
ATOM 1663 C CA . VAL A 1 230 ? -1.257 -4.545 25.109 1.00 88.06 230 VAL A CA 1
ATOM 1664 C C . VAL A 1 230 ? -0.137 -3.534 25.359 1.00 88.06 230 VAL A C 1
ATOM 1666 O O . VAL A 1 230 ? -0.111 -2.952 26.447 1.00 88.06 230 VAL A O 1
ATOM 1669 N N . PRO A 1 231 ? 0.799 -3.332 24.412 1.00 89.56 231 PRO A N 1
ATOM 1670 C CA . PRO A 1 231 ? 1.811 -2.292 24.559 1.00 89.56 231 PRO A CA 1
ATOM 1671 C C . PRO A 1 231 ? 1.134 -0.920 24.602 1.00 89.56 231 PRO A C 1
ATOM 1673 O O . PRO A 1 231 ? 0.109 -0.744 23.954 1.00 89.56 231 PRO A O 1
ATOM 1676 N N . PRO A 1 232 ? 1.686 0.080 25.302 1.00 92.94 232 PRO A N 1
ATOM 1677 C CA . PRO A 1 232 ? 1.147 1.429 25.240 1.00 92.94 232 PRO A CA 1
ATOM 1678 C C . PRO A 1 232 ? 1.197 1.983 23.797 1.00 92.94 232 PRO A C 1
ATOM 1680 O O . PRO A 1 232 ? 2.105 1.634 23.035 1.00 92.94 232 PRO A O 1
ATOM 1683 N N . PRO A 1 233 ? 0.285 2.901 23.416 1.00 94.00 233 PRO A N 1
ATOM 1684 C CA . PRO A 1 233 ? 0.170 3.404 22.044 1.00 94.00 233 PRO A CA 1
ATOM 1685 C C . PRO A 1 233 ? 1.471 3.945 21.439 1.00 94.00 233 PRO A C 1
ATOM 1687 O O . PRO A 1 233 ? 1.735 3.738 20.257 1.00 94.00 233 PRO A O 1
ATOM 1690 N N . TRP A 1 234 ? 2.292 4.627 22.242 1.00 96.06 234 TRP A N 1
ATOM 1691 C CA . TRP A 1 234 ? 3.563 5.200 21.796 1.00 96.06 234 TRP A CA 1
ATOM 1692 C C . TRP A 1 234 ? 4.604 4.130 21.459 1.00 96.06 234 TRP A C 1
ATOM 1694 O O . TRP A 1 234 ? 5.391 4.345 20.546 1.00 96.06 234 TRP A O 1
ATOM 1704 N N . LEU A 1 235 ? 4.577 2.964 22.121 1.00 94.50 235 LEU A N 1
ATOM 1705 C CA . LEU A 1 235 ? 5.436 1.837 21.752 1.00 94.50 235 LEU A CA 1
ATOM 1706 C C . LEU A 1 235 ? 4.995 1.229 20.422 1.00 94.50 235 LEU A C 1
ATOM 1708 O O . LEU A 1 235 ? 5.843 0.925 19.594 1.00 94.50 235 LEU A O 1
ATOM 1712 N N . ALA A 1 236 ? 3.686 1.102 20.177 1.00 92.56 236 ALA A N 1
ATOM 1713 C CA . ALA A 1 236 ? 3.182 0.628 18.886 1.00 92.56 236 ALA A CA 1
ATOM 1714 C C . ALA A 1 236 ? 3.537 1.597 17.742 1.00 92.56 236 ALA A C 1
ATOM 1716 O O . ALA A 1 236 ? 3.988 1.163 16.684 1.00 92.56 236 ALA A O 1
ATOM 1717 N N . GLY A 1 237 ? 3.380 2.905 17.971 1.00 95.62 237 GLY A N 1
ATOM 1718 C CA . GLY A 1 237 ? 3.777 3.943 17.018 1.00 95.62 237 GLY A CA 1
ATOM 1719 C C . GLY A 1 237 ? 5.285 4.011 16.788 1.00 95.62 237 GLY A C 1
ATOM 1720 O O . GLY A 1 237 ? 5.722 4.047 15.646 1.00 95.62 237 GLY A O 1
ATOM 1721 N N . GLY A 1 238 ? 6.082 3.978 17.858 1.00 96.62 238 GLY A N 1
ATOM 1722 C CA . GLY A 1 238 ? 7.543 3.980 17.783 1.00 96.62 238 GLY A CA 1
ATOM 1723 C C . GLY A 1 238 ? 8.092 2.732 17.093 1.00 96.62 238 GLY A C 1
ATOM 1724 O O . GLY A 1 238 ? 8.963 2.847 16.241 1.00 96.62 238 GLY A O 1
ATOM 1725 N N . ALA A 1 239 ? 7.530 1.554 17.380 1.00 94.88 239 ALA A N 1
ATOM 1726 C CA . ALA A 1 239 ? 7.881 0.324 16.676 1.00 94.88 239 ALA A CA 1
ATOM 1727 C C . ALA A 1 239 ? 7.539 0.411 15.182 1.00 94.88 239 ALA A C 1
ATOM 1729 O O . ALA A 1 239 ? 8.367 0.044 14.357 1.00 94.88 239 ALA A O 1
ATOM 1730 N N . ALA A 1 240 ? 6.360 0.935 14.825 1.00 96.06 240 ALA A N 1
ATOM 1731 C CA . ALA A 1 240 ? 5.996 1.158 13.427 1.00 96.06 240 ALA A CA 1
ATOM 1732 C C . ALA A 1 240 ? 6.950 2.147 12.740 1.00 96.06 240 ALA A C 1
ATOM 1734 O O . ALA A 1 240 ? 7.379 1.889 11.622 1.00 96.06 240 ALA A O 1
ATOM 1735 N N . LEU A 1 241 ? 7.316 3.241 13.416 1.00 96.44 241 LEU A N 1
ATOM 1736 C CA . LEU A 1 241 ? 8.262 4.231 12.905 1.00 96.44 241 LEU A CA 1
ATOM 1737 C C . LEU A 1 241 ? 9.626 3.599 12.623 1.00 96.44 241 LEU A C 1
ATOM 1739 O O . LEU A 1 241 ? 10.136 3.746 11.521 1.00 96.44 241 LEU A O 1
ATOM 1743 N N . VAL A 1 242 ? 10.188 2.878 13.598 1.00 95.69 242 VAL A N 1
ATOM 1744 C CA . VAL A 1 242 ? 11.495 2.224 13.461 1.00 95.69 242 VAL A CA 1
ATOM 1745 C C . VAL A 1 242 ? 11.448 1.175 12.360 1.00 95.69 242 VAL A C 1
ATOM 1747 O O . VAL A 1 242 ? 12.264 1.234 11.456 1.00 95.69 242 VAL A O 1
ATOM 1750 N N . VAL A 1 243 ? 10.466 0.268 12.377 1.00 96.00 243 VAL A N 1
ATOM 1751 C CA . VAL A 1 243 ? 10.343 -0.788 11.360 1.00 96.00 243 VAL A CA 1
ATOM 1752 C C . VAL A 1 243 ? 10.212 -0.199 9.958 1.00 96.00 243 VAL A C 1
ATOM 1754 O O . VAL A 1 243 ? 10.912 -0.640 9.056 1.00 96.00 243 VAL A O 1
ATOM 1757 N N . LEU A 1 244 ? 9.344 0.798 9.766 1.00 94.56 244 LEU A N 1
ATOM 1758 C CA . LEU A 1 244 ? 9.116 1.381 8.444 1.00 94.56 244 LEU A CA 1
ATOM 1759 C C . LEU A 1 244 ? 10.282 2.268 7.990 1.00 94.56 244 LEU A C 1
ATOM 1761 O O . LEU A 1 244 ? 10.564 2.309 6.801 1.00 94.56 244 LEU A O 1
ATOM 1765 N N . ALA A 1 245 ? 10.977 2.953 8.901 1.00 91.75 245 ALA A N 1
ATOM 1766 C CA . ALA A 1 245 ? 12.186 3.702 8.563 1.00 91.75 245 ALA A CA 1
ATOM 1767 C C . ALA A 1 245 ? 13.347 2.765 8.214 1.00 91.75 245 ALA A C 1
ATOM 1769 O O . ALA A 1 245 ? 14.017 2.986 7.213 1.00 91.75 245 ALA A O 1
ATOM 1770 N N . THR A 1 246 ? 13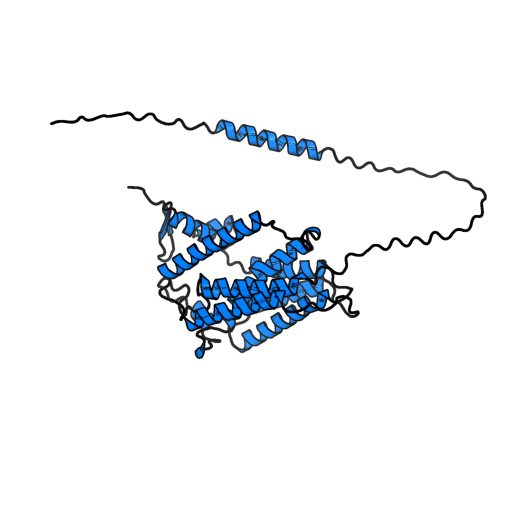.551 1.699 8.997 1.00 90.06 246 THR A N 1
ATOM 1771 C CA . THR A 1 246 ? 14.544 0.661 8.701 1.00 90.06 246 THR A CA 1
ATOM 1772 C C . THR A 1 246 ? 14.261 0.029 7.349 1.00 90.06 246 THR A C 1
ATOM 1774 O O . THR A 1 246 ? 15.165 0.005 6.529 1.00 90.06 246 THR A O 1
ATOM 1777 N N . TYR A 1 247 ? 13.009 -0.352 7.080 1.00 90.31 247 TYR A N 1
ATOM 1778 C CA . TYR A 1 247 ? 12.580 -0.882 5.784 1.00 90.31 247 TYR A CA 1
ATOM 1779 C C . TYR A 1 247 ? 13.000 0.015 4.606 1.00 90.31 247 TYR A C 1
ATOM 1781 O O . TYR A 1 247 ? 13.503 -0.469 3.603 1.00 90.31 247 TYR A O 1
ATOM 1789 N N . GLN A 1 248 ? 12.881 1.340 4.741 1.00 86.81 248 GLN A N 1
ATOM 1790 C CA . GLN A 1 248 ? 13.283 2.286 3.690 1.00 86.81 248 GLN A CA 1
ATOM 1791 C C . GLN A 1 248 ? 14.806 2.421 3.502 1.00 86.81 248 GLN A C 1
ATOM 1793 O O . GLN A 1 248 ? 15.241 3.072 2.554 1.00 86.81 248 GLN A O 1
ATOM 1798 N N . MET A 1 249 ? 15.611 1.885 4.420 1.00 86.62 249 MET A N 1
ATOM 1799 C CA . MET A 1 249 ? 17.075 1.971 4.419 1.00 86.62 249 MET A CA 1
ATOM 1800 C C . MET A 1 249 ? 17.747 0.602 4.250 1.00 86.62 249 MET A C 1
ATOM 1802 O O . MET A 1 249 ? 18.975 0.533 4.157 1.00 86.62 249 MET A O 1
ATOM 1806 N N . THR A 1 250 ? 16.974 -0.484 4.253 1.00 88.56 250 THR A N 1
ATOM 1807 C CA . THR A 1 250 ? 17.490 -1.842 4.131 1.00 88.56 250 THR A CA 1
ATOM 1808 C C . THR A 1 250 ? 18.077 -2.051 2.727 1.00 88.56 250 THR A C 1
ATOM 1810 O O . THR A 1 250 ? 17.440 -1.690 1.738 1.00 88.56 250 THR A O 1
ATOM 1813 N N . PRO A 1 251 ? 19.288 -2.628 2.595 1.00 88.38 251 PRO A N 1
ATOM 1814 C CA . PRO A 1 251 ? 19.845 -2.932 1.282 1.00 88.38 251 PRO A CA 1
ATOM 1815 C C . PRO A 1 251 ? 19.001 -3.973 0.542 1.00 88.38 251 PRO A C 1
ATOM 1817 O O . PRO A 1 251 ? 18.649 -5.001 1.128 1.00 88.38 251 PRO A O 1
ATOM 1820 N N . THR A 1 252 ? 18.792 -3.767 -0.757 1.00 89.62 252 THR A N 1
ATOM 1821 C CA . THR A 1 252 ? 18.025 -4.628 -1.674 1.00 89.62 252 THR A CA 1
ATOM 1822 C C . THR A 1 252 ? 18.736 -5.957 -1.944 1.00 89.62 252 THR A C 1
ATOM 1824 O O . THR A 1 252 ? 19.200 -6.239 -3.037 1.00 89.62 252 THR A O 1
ATOM 1827 N N . THR A 1 253 ? 18.884 -6.795 -0.922 1.00 94.06 253 THR A N 1
ATOM 1828 C CA . THR A 1 253 ? 19.625 -8.067 -0.936 1.00 94.06 253 THR A CA 1
ATOM 1829 C C . THR A 1 253 ? 18.794 -9.157 -0.268 1.00 94.06 253 THR A C 1
ATOM 1831 O O . THR A 1 253 ? 17.887 -8.850 0.495 1.00 94.06 253 THR A O 1
ATOM 1834 N N . TRP A 1 254 ? 19.109 -10.443 -0.464 1.00 95.88 254 TRP A N 1
ATOM 1835 C CA . TRP A 1 254 ? 18.381 -11.523 0.225 1.00 95.88 254 TRP A CA 1
ATOM 1836 C C . TRP A 1 254 ? 18.377 -11.406 1.763 1.00 95.88 254 TRP A C 1
ATOM 1838 O O . TRP A 1 254 ? 17.315 -11.605 2.358 1.00 95.88 254 TRP A O 1
ATOM 1848 N N . PRO A 1 255 ? 19.498 -11.067 2.436 1.00 96.25 255 PRO A N 1
ATOM 1849 C CA . PRO A 1 255 ? 19.475 -10.816 3.875 1.00 96.25 255 PRO A CA 1
ATOM 1850 C C . PRO A 1 255 ? 18.629 -9.597 4.256 1.00 96.25 255 PRO A C 1
ATOM 1852 O O . PRO A 1 255 ? 17.882 -9.671 5.229 1.00 96.25 255 PRO A O 1
ATOM 1855 N N . GLY A 1 256 ? 18.713 -8.505 3.488 1.00 93.75 256 GLY A N 1
ATOM 1856 C CA . GLY A 1 256 ? 17.888 -7.315 3.702 1.00 93.75 256 GLY A CA 1
ATOM 1857 C C . GLY A 1 256 ? 16.397 -7.625 3.576 1.00 93.75 256 GLY A C 1
ATOM 1858 O O . GLY A 1 256 ? 15.636 -7.423 4.517 1.00 93.75 256 GLY A O 1
ATOM 1859 N N . LEU A 1 257 ? 16.015 -8.292 2.490 1.00 94.56 257 LEU A N 1
ATOM 1860 C CA . LEU A 1 257 ? 14.666 -8.794 2.262 1.00 94.56 257 LEU A CA 1
ATOM 1861 C C . LEU A 1 257 ? 14.165 -9.664 3.424 1.00 94.56 257 LEU A C 1
ATOM 1863 O O . LEU A 1 257 ? 13.016 -9.541 3.845 1.00 94.56 257 LEU A O 1
ATOM 1867 N N . ALA A 1 258 ? 15.007 -10.548 3.967 1.00 95.31 258 ALA A N 1
ATOM 1868 C CA . ALA A 1 258 ? 14.633 -11.362 5.119 1.00 95.31 258 ALA A CA 1
ATOM 1869 C C . ALA A 1 258 ? 14.350 -10.498 6.362 1.00 95.31 258 ALA A C 1
ATOM 1871 O O . ALA A 1 258 ? 13.365 -10.745 7.062 1.00 95.31 258 ALA A O 1
ATOM 1872 N N . VAL A 1 259 ? 15.171 -9.473 6.620 1.00 94.50 259 VAL A N 1
ATOM 1873 C CA . VAL A 1 259 ? 14.943 -8.497 7.698 1.00 94.50 259 VAL A CA 1
ATOM 1874 C C . VAL A 1 259 ? 13.616 -7.770 7.490 1.00 94.50 259 VAL A C 1
ATOM 1876 O O . VAL A 1 259 ? 12.800 -7.729 8.412 1.00 94.50 259 VAL A O 1
ATOM 1879 N N . ASP A 1 260 ? 13.359 -7.280 6.282 1.00 92.94 260 ASP A N 1
ATOM 1880 C CA . ASP A 1 260 ? 12.146 -6.538 5.945 1.00 92.94 260 ASP A CA 1
ATOM 1881 C C . ASP A 1 260 ? 10.890 -7.395 6.078 1.00 92.94 260 ASP A C 1
ATOM 1883 O O . ASP A 1 260 ? 9.922 -6.989 6.723 1.00 92.94 260 ASP A O 1
ATOM 1887 N N . VAL A 1 261 ? 10.911 -8.623 5.555 1.00 94.69 261 VAL A N 1
ATOM 1888 C CA . VAL A 1 261 ? 9.803 -9.576 5.693 1.00 94.69 261 VAL A CA 1
ATOM 1889 C C . VAL A 1 261 ? 9.518 -9.861 7.162 1.00 94.69 261 VAL A C 1
ATOM 1891 O O . VAL A 1 261 ? 8.358 -9.822 7.573 1.00 94.69 261 VAL A O 1
ATOM 1894 N N . LEU A 1 262 ? 10.544 -10.127 7.974 1.00 95.00 262 LEU A N 1
ATOM 1895 C CA . LEU A 1 262 ? 10.365 -10.407 9.399 1.00 95.00 262 LEU A CA 1
ATOM 1896 C C . LEU A 1 262 ? 9.831 -9.185 10.157 1.00 95.00 262 LEU A C 1
ATOM 1898 O O . LEU A 1 262 ? 8.907 -9.319 10.964 1.00 95.00 262 LEU A O 1
ATOM 1902 N N . ALA A 1 263 ? 10.366 -7.996 9.877 1.00 93.50 263 ALA A N 1
ATOM 1903 C CA . ALA A 1 263 ? 9.968 -6.757 10.531 1.00 93.50 263 ALA A CA 1
ATOM 1904 C C . ALA A 1 263 ? 8.527 -6.360 10.162 1.00 93.50 263 ALA A C 1
ATOM 1906 O O . ALA A 1 263 ? 7.699 -6.119 11.047 1.00 93.50 263 ALA A O 1
ATOM 1907 N N . LEU A 1 264 ? 8.187 -6.381 8.869 1.00 93.56 264 LEU A N 1
ATOM 1908 C CA . LEU A 1 264 ? 6.840 -6.102 8.370 1.00 93.56 264 LEU A CA 1
ATOM 1909 C C . LEU A 1 264 ? 5.833 -7.166 8.813 1.00 93.56 264 LEU A C 1
ATOM 1911 O O . LEU A 1 264 ? 4.708 -6.819 9.173 1.00 93.56 264 LEU A O 1
ATOM 1915 N N . ALA A 1 265 ? 6.211 -8.448 8.848 1.00 92.00 265 ALA A N 1
ATOM 1916 C CA . ALA A 1 265 ? 5.347 -9.506 9.366 1.00 92.00 265 ALA A CA 1
ATOM 1917 C C . ALA A 1 265 ? 5.094 -9.333 10.868 1.00 92.00 265 ALA A C 1
ATOM 1919 O O . ALA A 1 265 ? 3.949 -9.452 11.305 1.00 92.00 265 ALA A O 1
ATOM 1920 N N . GLY A 1 266 ? 6.121 -9.002 11.655 1.00 91.12 266 GLY A N 1
ATOM 1921 C CA . GLY A 1 266 ? 5.991 -8.711 13.083 1.00 91.12 266 GLY A CA 1
ATOM 1922 C C . GLY A 1 266 ? 5.064 -7.524 13.349 1.00 91.12 266 GLY A C 1
ATOM 1923 O O . GLY A 1 266 ? 4.121 -7.631 14.142 1.00 91.12 266 GLY A O 1
ATOM 1924 N N . LEU A 1 267 ? 5.260 -6.419 12.623 1.00 90.31 267 LEU A N 1
ATOM 1925 C CA . LEU A 1 267 ? 4.382 -5.249 12.684 1.00 90.31 267 LEU A CA 1
ATOM 1926 C C . LEU A 1 267 ? 2.957 -5.593 12.223 1.00 90.31 267 LEU A C 1
ATOM 1928 O O . LEU A 1 267 ? 1.981 -5.231 12.880 1.00 90.31 267 LEU A O 1
ATOM 1932 N N . GLY A 1 268 ? 2.820 -6.359 11.143 1.00 87.31 268 GLY A N 1
ATOM 1933 C CA . GLY A 1 268 ? 1.545 -6.864 10.648 1.00 87.31 268 GLY A CA 1
ATOM 1934 C C . GLY A 1 268 ? 0.819 -7.699 11.700 1.00 87.31 268 GLY A C 1
ATOM 1935 O O . GLY A 1 268 ? -0.349 -7.456 11.982 1.00 87.31 268 GLY A O 1
ATOM 1936 N N . VAL A 1 269 ? 1.498 -8.637 12.361 1.00 87.38 269 VAL A N 1
ATOM 1937 C CA . VAL A 1 269 ? 0.939 -9.430 13.466 1.00 87.38 269 VAL A CA 1
ATOM 1938 C C . VAL A 1 269 ? 0.459 -8.513 14.593 1.00 87.38 269 VAL A C 1
ATOM 1940 O O . VAL A 1 269 ? -0.689 -8.644 15.031 1.00 87.38 269 VAL A O 1
ATOM 1943 N N . LEU A 1 270 ? 1.272 -7.542 15.014 1.00 86.00 270 LEU A N 1
ATOM 1944 C CA . LEU A 1 270 ? 0.886 -6.574 16.040 1.00 86.00 270 LEU A CA 1
ATOM 1945 C C . LEU A 1 270 ? -0.397 -5.818 15.652 1.00 86.00 270 LEU A C 1
ATOM 1947 O O . LEU A 1 270 ? -1.339 -5.765 16.440 1.00 86.00 270 LEU A O 1
ATOM 1951 N N . LEU A 1 271 ? -0.482 -5.305 14.424 1.00 85.75 271 LEU A N 1
ATOM 1952 C CA . LEU A 1 271 ? -1.626 -4.521 13.943 1.00 85.75 271 LEU A CA 1
ATOM 1953 C C . LEU A 1 271 ? -2.866 -5.372 13.633 1.00 85.75 271 LEU A C 1
ATOM 1955 O O . LEU A 1 271 ? -3.996 -4.895 13.743 1.00 85.75 271 LEU A O 1
ATOM 1959 N N . LEU A 1 272 ? -2.690 -6.641 13.262 1.00 83.25 272 LEU A N 1
ATOM 1960 C CA . LEU A 1 272 ? -3.788 -7.551 12.941 1.00 83.25 272 LEU A CA 1
ATOM 1961 C C . LEU A 1 272 ? -4.401 -8.198 14.187 1.00 83.25 272 LEU A C 1
ATOM 1963 O O . LEU A 1 272 ? -5.607 -8.478 14.204 1.00 83.25 272 LEU A O 1
ATOM 1967 N N . TYR A 1 273 ? -3.593 -8.486 15.209 1.00 80.75 273 TYR A N 1
ATOM 1968 C CA . TYR A 1 273 ? -4.034 -9.163 16.432 1.00 80.75 273 TYR A CA 1
ATOM 1969 C C . TYR A 1 273 ? -4.190 -8.220 17.625 1.00 80.75 273 TYR A C 1
ATOM 1971 O O . TYR A 1 273 ? -5.032 -8.494 18.481 1.00 80.75 273 TYR A O 1
ATOM 1979 N N . GLY A 1 274 ? -3.479 -7.094 17.660 1.00 80.44 274 GLY A N 1
ATOM 1980 C CA . GLY A 1 274 ? -3.635 -6.045 18.670 1.00 80.44 274 GLY A CA 1
ATOM 1981 C C . GLY A 1 274 ? -5.093 -5.629 18.883 1.00 80.44 274 GLY A C 1
ATOM 1982 O O . GLY A 1 274 ? -5.580 -5.747 20.007 1.00 80.44 274 GLY A O 1
ATOM 1983 N N . PRO A 1 275 ? -5.859 -5.307 17.820 1.00 78.94 275 PRO A N 1
ATOM 1984 C CA . PRO A 1 275 ? -7.263 -4.905 17.932 1.00 78.94 275 PRO A CA 1
ATOM 1985 C C . PRO A 1 275 ? -8.218 -5.945 18.542 1.00 78.94 275 PRO A C 1
ATOM 1987 O O . PRO A 1 275 ? -9.373 -5.624 18.810 1.00 78.94 275 PRO A O 1
ATOM 1990 N N . SER A 1 276 ? -7.787 -7.200 18.716 1.00 77.12 276 SER A N 1
ATOM 1991 C CA . SER A 1 276 ? -8.588 -8.228 19.397 1.00 77.12 276 SER A CA 1
ATOM 1992 C C . SER A 1 276 ? -8.497 -8.159 20.927 1.00 77.12 276 SER A C 1
ATOM 1994 O O . SER A 1 276 ? -9.286 -8.824 21.606 1.00 77.12 276 SER A O 1
ATOM 1996 N N . ARG A 1 277 ? -7.567 -7.354 21.464 1.00 81.62 277 ARG A N 1
ATOM 1997 C CA . ARG A 1 277 ? -7.305 -7.184 22.897 1.00 81.62 277 ARG A CA 1
ATOM 1998 C C . ARG A 1 277 ? -8.074 -5.998 23.474 1.00 81.62 277 ARG A C 1
ATOM 2000 O O . ARG A 1 277 ? -8.138 -4.940 22.858 1.00 81.62 277 ARG A O 1
ATOM 2007 N N . ALA A 1 278 ? -8.587 -6.151 24.695 1.00 79.00 278 ALA A N 1
ATOM 2008 C CA . ALA A 1 278 ? -9.438 -5.151 25.354 1.00 79.00 278 ALA A CA 1
ATOM 2009 C C . ALA A 1 278 ? -8.780 -3.767 25.573 1.00 79.00 278 ALA A C 1
ATOM 2011 O O . ALA A 1 278 ? -9.495 -2.780 25.723 1.00 79.00 278 ALA A O 1
ATOM 2012 N N . GLY A 1 279 ? -7.444 -3.684 25.583 1.00 84.12 279 GLY A N 1
ATOM 2013 C CA . GLY A 1 279 ? -6.695 -2.429 25.745 1.00 84.12 279 GLY A CA 1
ATOM 2014 C C . GLY A 1 279 ? -6.303 -1.727 24.440 1.00 84.12 279 GLY A C 1
ATOM 2015 O O . GLY A 1 279 ? -5.755 -0.629 24.492 1.00 84.12 279 GLY A O 1
ATOM 2016 N N . TRP A 1 280 ? -6.547 -2.336 23.274 1.00 89.19 280 TRP A N 1
ATOM 2017 C CA . TRP A 1 280 ? -6.169 -1.739 21.994 1.00 89.19 280 TRP A CA 1
ATOM 2018 C C . TRP A 1 280 ? -7.208 -0.713 21.549 1.00 89.19 280 TRP A C 1
ATOM 2020 O O . TRP A 1 280 ? -8.357 -1.044 21.253 1.00 89.19 280 TRP A O 1
ATOM 2030 N N . ASP A 1 281 ? -6.789 0.543 21.466 1.00 88.25 281 ASP A N 1
ATOM 2031 C CA . ASP A 1 281 ? -7.654 1.671 21.138 1.00 88.25 281 ASP A CA 1
ATOM 2032 C C . ASP A 1 281 ?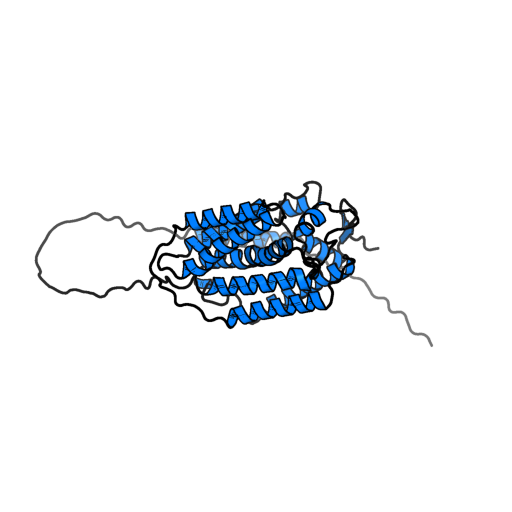 -7.226 2.396 19.847 1.00 88.25 281 ASP A C 1
ATOM 2034 O O . ASP A 1 281 ? -6.314 1.993 19.121 1.00 88.25 281 ASP A O 1
ATOM 2038 N N . ARG A 1 282 ? -7.905 3.508 19.552 1.00 89.38 282 ARG A N 1
ATOM 2039 C CA . ARG A 1 282 ? -7.654 4.328 18.358 1.00 89.38 282 ARG A CA 1
ATOM 2040 C C . ARG A 1 282 ? -6.290 5.013 18.370 1.00 89.38 282 ARG A C 1
ATOM 2042 O O . ARG A 1 282 ? -5.785 5.327 17.300 1.00 89.38 282 ARG A O 1
ATOM 2049 N N . ARG A 1 283 ? -5.685 5.241 19.541 1.00 93.31 283 ARG A N 1
ATOM 2050 C CA . ARG A 1 283 ? -4.373 5.895 19.646 1.00 93.31 283 ARG A CA 1
ATOM 2051 C C . ARG A 1 283 ? -3.282 4.996 19.078 1.00 93.31 283 ARG A C 1
ATOM 2053 O O . ARG A 1 283 ? -2.402 5.495 18.392 1.00 93.31 283 ARG A O 1
ATOM 2060 N N . HIS A 1 284 ? -3.379 3.684 19.295 1.00 92.94 284 HIS A N 1
ATOM 2061 C CA . HIS A 1 284 ? -2.459 2.707 18.704 1.00 92.94 284 HIS A CA 1
ATOM 2062 C C . HIS A 1 284 ? -2.513 2.752 17.174 1.00 92.94 284 HIS A C 1
ATOM 2064 O O . HIS A 1 284 ? -1.481 2.807 16.513 1.00 92.94 284 HIS A O 1
ATOM 2070 N N . VAL A 1 285 ? -3.732 2.777 16.623 1.00 91.62 285 VAL A N 1
ATOM 2071 C CA . VAL A 1 285 ? -3.964 2.860 15.174 1.00 91.62 285 VAL A CA 1
ATOM 2072 C C . VAL A 1 285 ? -3.431 4.177 14.616 1.00 91.62 285 VAL A C 1
ATOM 2074 O O . VAL A 1 285 ? -2.687 4.159 13.642 1.00 91.62 285 VAL A O 1
ATOM 2077 N N . LEU A 1 286 ? -3.766 5.304 15.252 1.00 94.38 286 LEU A N 1
ATOM 2078 C CA . LEU A 1 286 ? -3.335 6.629 14.812 1.00 94.38 286 LEU A CA 1
ATOM 2079 C C . LEU A 1 286 ? -1.814 6.775 14.833 1.00 94.38 286 LEU A C 1
ATOM 2081 O O . LEU A 1 286 ? -1.251 7.281 13.872 1.00 94.38 286 LEU A O 1
ATOM 2085 N N . LEU A 1 287 ? -1.149 6.336 15.904 1.00 96.12 287 LEU A N 1
ATOM 2086 C CA . LEU A 1 287 ? 0.302 6.470 16.017 1.00 96.12 287 LEU A CA 1
ATOM 2087 C C . LEU A 1 287 ? 1.039 5.542 15.046 1.00 96.12 287 LEU A C 1
ATOM 2089 O O . LEU A 1 287 ? 2.009 5.976 14.437 1.00 96.12 287 LEU A O 1
ATOM 2093 N N . ALA A 1 288 ? 0.567 4.309 14.840 1.00 95.06 288 ALA A N 1
ATOM 2094 C CA . ALA A 1 288 ? 1.179 3.400 13.869 1.00 95.06 288 ALA A CA 1
ATOM 2095 C C . ALA A 1 288 ? 0.963 3.859 12.414 1.00 95.06 288 ALA A C 1
ATOM 2097 O O . ALA A 1 288 ? 1.901 3.880 11.622 1.00 95.06 288 ALA A O 1
ATOM 2098 N N . ALA A 1 289 ? -0.259 4.267 12.059 1.00 94.38 289 ALA A N 1
ATOM 2099 C CA . ALA A 1 289 ? -0.565 4.758 10.716 1.00 94.38 289 ALA A CA 1
ATOM 2100 C C . ALA A 1 289 ? 0.073 6.131 10.446 1.00 94.38 289 ALA A C 1
ATOM 2102 O O . ALA A 1 289 ? 0.598 6.372 9.363 1.00 94.38 289 ALA A O 1
ATOM 2103 N N . GLY A 1 290 ? 0.083 7.012 11.448 1.00 95.12 290 GLY A N 1
ATOM 2104 C CA . GLY A 1 290 ? 0.777 8.295 11.395 1.00 95.12 290 GLY A CA 1
ATOM 2105 C C . GLY A 1 290 ? 2.282 8.124 11.204 1.00 95.12 290 GLY A C 1
ATOM 2106 O O . GLY A 1 290 ? 2.857 8.823 10.379 1.00 95.12 290 GLY A O 1
ATOM 2107 N N . ALA A 1 291 ? 2.907 7.152 11.880 1.00 96.00 291 ALA A N 1
ATOM 2108 C CA . ALA A 1 291 ? 4.314 6.817 11.666 1.00 96.00 291 ALA A CA 1
ATOM 2109 C C . ALA A 1 291 ? 4.600 6.415 10.210 1.00 96.00 291 ALA A C 1
ATOM 2111 O O . ALA A 1 291 ? 5.562 6.907 9.630 1.00 96.00 291 ALA A O 1
ATOM 2112 N N . ALA A 1 292 ? 3.737 5.603 9.589 1.00 94.31 292 ALA A N 1
ATOM 2113 C CA . ALA A 1 292 ? 3.885 5.239 8.178 1.00 94.31 292 ALA A CA 1
ATOM 2114 C C . ALA A 1 292 ? 3.855 6.463 7.248 1.00 94.31 292 ALA A C 1
ATOM 2116 O O . ALA A 1 292 ? 4.710 6.596 6.371 1.00 94.31 292 ALA A O 1
ATOM 2117 N N . LEU A 1 293 ? 2.907 7.384 7.463 1.00 94.38 293 LEU A N 1
ATOM 2118 C CA . LEU A 1 293 ? 2.816 8.618 6.677 1.00 94.38 293 LEU A CA 1
ATOM 2119 C C . LEU A 1 293 ? 3.994 9.566 6.936 1.00 94.38 293 LEU A C 1
ATOM 2121 O O . LEU A 1 293 ? 4.475 10.190 5.995 1.00 94.38 293 LEU A O 1
ATOM 2125 N N . LEU A 1 294 ? 4.481 9.651 8.178 1.00 93.81 294 LEU A N 1
ATOM 2126 C CA . LEU A 1 294 ? 5.655 10.452 8.536 1.00 93.81 294 LEU A CA 1
ATOM 2127 C C . LEU A 1 294 ? 6.923 9.930 7.861 1.00 93.81 294 LEU A C 1
ATOM 2129 O O . LEU A 1 294 ? 7.652 10.724 7.275 1.00 93.81 294 LEU A O 1
ATOM 2133 N N . VAL A 1 295 ? 7.162 8.615 7.892 1.00 91.38 295 VAL A N 1
ATOM 2134 C CA . VAL A 1 295 ? 8.299 7.997 7.190 1.00 91.38 295 VAL A CA 1
ATOM 2135 C C . VAL A 1 295 ? 8.213 8.280 5.693 1.00 91.38 295 VAL A C 1
ATOM 2137 O O . VAL A 1 295 ? 9.195 8.705 5.096 1.00 91.38 295 VAL A O 1
ATOM 2140 N N . ASN A 1 296 ? 7.031 8.132 5.090 1.00 88.31 296 ASN A N 1
ATOM 2141 C CA . ASN A 1 296 ? 6.842 8.420 3.666 1.00 88.31 296 ASN A CA 1
ATOM 2142 C C . ASN A 1 296 ? 7.124 9.879 3.310 1.00 88.31 296 ASN A C 1
ATOM 2144 O O . ASN A 1 296 ? 7.759 10.167 2.301 1.00 88.31 296 ASN A O 1
ATOM 2148 N N . ALA A 1 297 ? 6.637 10.801 4.143 1.00 84.94 297 ALA A N 1
ATOM 2149 C CA . ALA A 1 297 ? 6.864 12.225 3.962 1.00 84.94 297 ALA A CA 1
ATOM 2150 C C . ALA A 1 297 ? 8.350 12.574 4.118 1.00 84.94 297 ALA A C 1
ATOM 2152 O O . ALA A 1 297 ? 8.872 13.347 3.323 1.00 84.94 297 ALA A O 1
ATOM 2153 N N . ALA A 1 298 ? 9.040 11.972 5.091 1.00 83.25 298 ALA A N 1
ATOM 2154 C CA . ALA A 1 298 ? 10.469 12.179 5.314 1.00 83.25 298 ALA A CA 1
ATOM 2155 C C . ALA A 1 298 ? 11.336 11.612 4.176 1.00 83.25 298 ALA A C 1
ATOM 2157 O O . ALA A 1 298 ? 12.322 12.231 3.793 1.00 83.25 298 ALA A O 1
ATOM 2158 N N . MET A 1 299 ? 10.941 10.472 3.600 1.00 75.56 299 MET A N 1
ATOM 2159 C CA . MET A 1 299 ? 11.629 9.832 2.467 1.00 75.56 299 MET A CA 1
ATOM 2160 C C . MET A 1 299 ? 11.201 10.398 1.103 1.00 75.56 299 MET A C 1
ATOM 2162 O O . MET A 1 299 ? 11.609 9.917 0.042 1.00 75.56 299 MET A O 1
ATOM 2166 N N . SER A 1 300 ? 10.380 11.448 1.101 1.00 67.81 300 SER A N 1
ATOM 2167 C CA . SER A 1 300 ? 10.079 12.218 -0.095 1.00 67.81 300 SER A CA 1
ATOM 2168 C C . SER A 1 300 ? 11.356 12.940 -0.556 1.00 67.81 300 SER A C 1
ATOM 2170 O O . SER A 1 300 ? 11.675 13.988 -0.004 1.00 67.81 300 SER A O 1
ATOM 2172 N N . LEU A 1 301 ? 12.104 12.394 -1.540 1.00 56.31 301 LEU A N 1
ATOM 2173 C CA . LEU A 1 301 ? 13.288 13.056 -2.119 1.00 56.31 301 LEU A CA 1
ATOM 2174 C C . LEU A 1 301 ? 12.968 14.530 -2.395 1.00 56.31 301 LEU A C 1
ATOM 2176 O O . LEU A 1 301 ? 11.925 14.810 -3.024 1.00 56.31 301 LEU A O 1
ATOM 2180 N N . PRO A 1 302 ? 13.884 15.435 -2.011 1.00 54.72 302 PRO A N 1
ATOM 2181 C CA . PRO A 1 302 ? 13.839 16.810 -2.470 1.00 54.72 302 PRO A CA 1
ATOM 2182 C C . PRO A 1 302 ? 13.764 16.816 -4.001 1.00 54.72 302 PRO A C 1
ATOM 2184 O O . PRO A 1 302 ? 14.341 15.962 -4.678 1.00 54.72 302 PRO A O 1
ATOM 2187 N N . GLY A 1 303 ? 12.959 17.715 -4.562 1.00 51.75 303 GLY A N 1
ATOM 2188 C CA . GLY A 1 303 ? 13.070 17.994 -5.989 1.00 51.75 303 GLY A CA 1
ATOM 2189 C C . GLY A 1 303 ? 14.373 18.711 -6.262 1.00 51.75 303 GLY A C 1
ATOM 2190 O O . GLY A 1 303 ? 14.874 19.423 -5.392 1.00 51.75 303 GLY A O 1
ATOM 2191 N N . ASP A 1 304 ? 14.912 18.519 -7.457 1.00 56.91 304 ASP A N 1
ATOM 2192 C CA . ASP A 1 304 ? 16.003 19.366 -7.912 1.00 56.91 304 ASP A CA 1
ATOM 2193 C C . ASP A 1 304 ? 15.447 20.796 -8.037 1.00 56.91 304 ASP A C 1
ATOM 2195 O O . ASP A 1 304 ? 14.546 21.016 -8.852 1.00 56.91 304 ASP A O 1
ATOM 2199 N N . PRO A 1 305 ? 15.924 21.773 -7.241 1.00 60.38 305 PRO A N 1
ATOM 2200 C CA . PRO A 1 305 ? 15.368 23.126 -7.228 1.00 60.38 305 PRO A CA 1
ATOM 2201 C C . PRO A 1 305 ? 15.521 23.844 -8.576 1.00 60.38 305 PRO A C 1
ATOM 2203 O O . PRO A 1 305 ? 14.878 24.865 -8.802 1.00 60.38 305 PRO A O 1
ATOM 2206 N N . THR A 1 306 ? 16.351 23.318 -9.481 1.00 54.41 306 THR A N 1
ATOM 2207 C CA . THR A 1 306 ? 16.532 23.845 -10.838 1.00 54.41 306 THR A CA 1
ATOM 2208 C C . THR A 1 306 ? 15.525 23.290 -11.853 1.00 54.41 306 THR A C 1
ATOM 2210 O O . THR A 1 306 ? 15.510 23.727 -13.004 1.00 54.41 306 THR A O 1
ATOM 2213 N N . ARG A 1 307 ? 14.666 22.346 -11.448 1.00 57.34 307 ARG A N 1
ATOM 2214 C CA . ARG A 1 307 ? 13.721 21.635 -12.319 1.00 57.34 307 ARG A CA 1
ATOM 2215 C C . ARG A 1 307 ? 12.268 21.919 -11.946 1.00 57.34 307 ARG A C 1
ATOM 2217 O O . ARG A 1 307 ? 11.944 22.327 -10.829 1.00 57.34 307 ARG A O 1
ATOM 2224 N N . LEU A 1 308 ? 11.362 21.645 -12.889 1.00 58.53 308 LEU A N 1
ATOM 2225 C CA . LEU A 1 308 ? 9.919 21.770 -12.671 1.00 58.53 308 LEU A CA 1
ATOM 2226 C C . LEU A 1 308 ? 9.437 20.880 -11.518 1.00 58.53 308 LEU A C 1
ATOM 2228 O O . LEU A 1 308 ? 8.527 21.274 -10.798 1.00 58.53 308 LEU A O 1
ATOM 2232 N N . ASP A 1 309 ? 10.041 19.709 -11.305 1.00 52.22 309 ASP A N 1
ATOM 2233 C CA . ASP A 1 309 ? 9.690 18.864 -10.168 1.00 52.22 309 ASP A CA 1
ATOM 2234 C C . ASP A 1 309 ? 10.103 19.507 -8.837 1.00 52.22 309 ASP A C 1
ATOM 2236 O O . ASP A 1 309 ? 9.347 19.389 -7.881 1.00 52.22 309 ASP A O 1
ATOM 2240 N N . GLY A 1 310 ? 11.224 20.234 -8.769 1.00 61.62 310 GLY A N 1
ATOM 2241 C CA . GLY A 1 310 ? 11.592 21.071 -7.622 1.00 61.62 310 GLY A CA 1
ATOM 2242 C C . GLY A 1 310 ? 10.614 22.207 -7.375 1.00 61.62 310 GLY A C 1
ATOM 2243 O O . GLY A 1 310 ? 10.101 22.324 -6.264 1.00 61.62 310 GLY A O 1
ATOM 2244 N N . TYR A 1 311 ? 10.284 22.974 -8.417 1.00 60.72 311 TYR A N 1
ATOM 2245 C CA . TYR A 1 311 ? 9.304 24.061 -8.326 1.00 60.72 311 TYR A CA 1
ATOM 2246 C C . TYR A 1 311 ? 7.910 23.550 -7.933 1.00 60.72 311 TYR A C 1
ATOM 2248 O O . TYR A 1 311 ? 7.275 24.077 -7.029 1.00 60.72 311 TYR A O 1
ATOM 2256 N N . LEU A 1 312 ? 7.418 22.473 -8.549 1.00 56.22 312 LEU A N 1
ATOM 2257 C CA . LEU A 1 312 ? 6.117 21.898 -8.202 1.00 56.22 312 LEU A CA 1
ATOM 2258 C C . LEU A 1 312 ? 6.134 21.223 -6.827 1.00 56.22 312 LEU A C 1
ATOM 2260 O O . LEU A 1 312 ? 5.115 21.267 -6.145 1.00 56.22 312 LEU A O 1
ATOM 2264 N N . LYS A 1 313 ? 7.262 20.652 -6.378 1.00 58.56 313 LYS A N 1
ATOM 2265 C CA . LYS A 1 313 ? 7.418 20.128 -5.008 1.00 58.56 313 LYS A CA 1
ATOM 2266 C C . LYS A 1 313 ? 7.481 21.228 -3.948 1.00 58.56 313 LYS A C 1
ATOM 2268 O O . LYS A 1 313 ? 7.160 20.931 -2.800 1.00 58.56 313 LYS A O 1
ATOM 2273 N N . GLU A 1 314 ? 7.820 22.465 -4.316 1.00 58.09 314 GLU A N 1
ATOM 2274 C CA . GLU A 1 314 ? 7.723 23.639 -3.435 1.00 58.09 314 GLU A CA 1
ATOM 2275 C C . GLU A 1 314 ? 6.267 23.910 -3.023 1.00 58.09 314 GLU A C 1
ATOM 2277 O O . GLU A 1 314 ? 5.991 24.254 -1.875 1.00 58.09 314 GLU A O 1
ATOM 2282 N N . TRP A 1 315 ? 5.322 23.672 -3.939 1.00 53.88 315 TRP A N 1
ATOM 2283 C CA . TRP A 1 315 ? 3.892 23.922 -3.724 1.00 53.88 315 TRP A CA 1
ATOM 2284 C C . TRP A 1 315 ? 3.070 22.646 -3.481 1.00 53.88 315 TRP A C 1
ATOM 2286 O O . TRP A 1 315 ? 1.975 22.721 -2.923 1.00 53.88 315 TRP A O 1
ATOM 2296 N N . HIS A 1 316 ? 3.567 21.473 -3.891 1.00 45.47 316 HIS A N 1
ATOM 2297 C CA . HIS A 1 316 ? 2.839 20.206 -3.827 1.00 45.47 316 HIS A CA 1
ATOM 2298 C C . HIS A 1 316 ? 3.776 18.982 -3.684 1.00 45.47 316 HIS A C 1
ATOM 2300 O O . HIS A 1 316 ? 4.419 18.561 -4.649 1.00 45.47 316 HIS A O 1
ATOM 2306 N N . PRO A 1 317 ? 3.840 18.325 -2.511 1.00 40.47 317 PRO A N 1
ATOM 2307 C CA . PRO A 1 317 ? 4.759 17.214 -2.290 1.00 40.47 317 PRO A CA 1
ATOM 2308 C C . PRO A 1 317 ? 4.344 15.959 -3.083 1.00 40.47 317 PRO A C 1
ATOM 2310 O O . PRO A 1 317 ? 3.408 15.253 -2.723 1.00 40.47 317 PRO A O 1
ATOM 2313 N N . ARG A 1 318 ? 5.108 15.711 -4.157 1.00 52.12 318 ARG A N 1
ATOM 2314 C CA . ARG A 1 318 ? 5.301 14.486 -4.965 1.00 52.12 318 ARG A CA 1
ATOM 2315 C C . ARG A 1 318 ? 4.134 13.874 -5.760 1.00 52.12 318 ARG A C 1
ATOM 2317 O O . ARG A 1 318 ? 2.972 13.883 -5.370 1.00 52.12 318 ARG A O 1
ATOM 2324 N N . GLN A 1 319 ? 4.528 13.303 -6.910 1.00 47.97 319 GLN A N 1
ATOM 2325 C CA . GLN A 1 319 ? 3.758 12.558 -7.927 1.00 47.97 319 GLN A CA 1
ATOM 2326 C C . GLN A 1 319 ? 2.679 13.362 -8.678 1.00 47.97 319 GLN A C 1
ATOM 2328 O O . GLN A 1 319 ? 2.598 13.277 -9.898 1.00 47.97 319 GLN A O 1
ATOM 2333 N N . THR A 1 320 ? 1.916 14.222 -7.998 1.00 48.62 320 THR A N 1
ATOM 2334 C CA . THR A 1 320 ? 0.854 15.049 -8.617 1.00 48.62 320 THR A CA 1
ATOM 2335 C C . THR A 1 320 ? 1.393 15.961 -9.724 1.00 48.62 320 THR A C 1
ATOM 2337 O O . THR A 1 320 ? 0.751 16.138 -10.753 1.00 48.62 320 THR A O 1
ATOM 2340 N N . ALA A 1 321 ? 2.606 16.483 -9.535 1.00 52.31 321 ALA A N 1
ATOM 2341 C CA . ALA A 1 321 ? 3.332 17.297 -10.503 1.00 52.31 321 ALA A CA 1
ATOM 2342 C C . ALA A 1 321 ? 3.503 16.606 -11.869 1.00 52.31 321 ALA A C 1
ATOM 2344 O O . ALA A 1 321 ? 3.222 17.209 -12.903 1.00 52.31 321 ALA A O 1
ATOM 2345 N N . ASN A 1 322 ? 3.889 15.326 -11.858 1.00 56.06 322 ASN A N 1
ATOM 2346 C CA . ASN A 1 322 ? 4.091 14.537 -13.072 1.00 56.06 322 ASN A CA 1
ATOM 2347 C C . ASN A 1 322 ? 2.751 14.248 -13.757 1.00 56.06 322 ASN A C 1
ATOM 2349 O O . ASN A 1 322 ? 2.634 14.423 -14.964 1.00 56.06 322 ASN A O 1
ATOM 2353 N N . TYR A 1 323 ? 1.705 13.912 -12.990 1.00 60.44 323 TYR A N 1
ATOM 2354 C CA . TYR A 1 323 ? 0.362 13.719 -13.549 1.00 60.44 323 TYR A CA 1
ATOM 2355 C C . TYR A 1 323 ? -0.194 14.989 -14.188 1.00 60.44 323 TYR A C 1
ATOM 2357 O O . TYR A 1 323 ? -0.771 14.929 -15.268 1.00 60.44 323 TYR A O 1
ATOM 2365 N N . VAL A 1 324 ? -0.017 16.145 -13.544 1.00 66.12 324 VAL A N 1
ATOM 2366 C CA . VAL A 1 324 ? -0.436 17.431 -14.113 1.00 66.12 324 VAL A CA 1
ATOM 2367 C C . VAL A 1 324 ? 0.327 17.702 -15.407 1.00 66.12 324 VAL A C 1
ATOM 2369 O O . VAL A 1 324 ? -0.298 18.060 -16.398 1.00 66.12 324 VAL A O 1
ATOM 2372 N N . ALA A 1 325 ? 1.641 17.470 -15.436 1.00 66.25 325 ALA A N 1
ATOM 2373 C CA . ALA A 1 325 ? 2.453 17.637 -16.637 1.00 66.25 325 ALA A CA 1
ATOM 2374 C C . ALA A 1 325 ? 1.975 16.741 -17.799 1.00 66.25 325 ALA A C 1
ATOM 2376 O O . ALA A 1 325 ? 1.733 17.252 -18.891 1.00 66.25 325 ALA A O 1
ATOM 2377 N N . VAL A 1 326 ? 1.738 15.447 -17.552 1.00 66.81 326 VAL A N 1
ATOM 2378 C CA . VAL A 1 326 ? 1.228 14.494 -18.559 1.00 66.81 326 VAL A CA 1
ATOM 2379 C C . VAL A 1 326 ? -0.183 14.862 -19.026 1.00 66.81 326 VAL A C 1
ATOM 2381 O O . VAL A 1 326 ? -0.477 14.827 -20.219 1.00 66.81 326 VAL A O 1
ATOM 2384 N N . VAL A 1 327 ? -1.074 15.259 -18.112 1.00 75.38 327 VAL A N 1
ATOM 2385 C CA . VAL A 1 327 ? -2.436 15.687 -18.471 1.00 75.38 327 VAL A CA 1
ATOM 2386 C C . VAL A 1 327 ? -2.404 16.946 -19.336 1.00 75.38 327 VAL A C 1
ATOM 2388 O O . VAL A 1 327 ? -3.123 17.015 -20.332 1.00 75.38 327 VAL A O 1
ATOM 2391 N N . LEU A 1 328 ? -1.570 17.929 -18.991 1.00 76.94 328 LEU A N 1
ATOM 2392 C CA . LEU A 1 328 ? -1.406 19.147 -19.784 1.00 76.94 328 LEU A CA 1
ATOM 2393 C C . LEU A 1 328 ? -0.790 18.845 -21.158 1.00 76.94 328 LEU A C 1
ATOM 2395 O O . LEU A 1 328 ? -1.180 19.471 -22.145 1.00 76.94 328 LEU A O 1
ATOM 2399 N N . GLU A 1 329 ? 0.130 17.881 -21.240 1.00 75.88 329 GLU A N 1
ATOM 2400 C CA . GLU A 1 329 ? 0.724 17.438 -22.505 1.00 75.88 329 GLU A CA 1
ATOM 2401 C C . GLU A 1 329 ? -0.319 16.768 -23.403 1.00 75.88 329 GLU A C 1
ATOM 2403 O O . GLU A 1 329 ? -0.503 17.157 -24.556 1.00 75.88 329 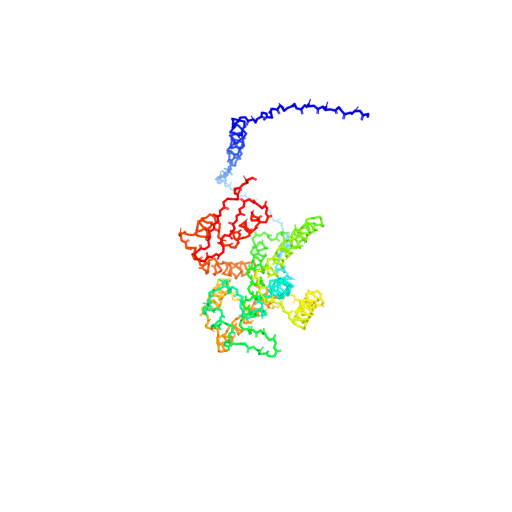GLU A O 1
ATOM 2408 N N . ARG A 1 330 ? -1.090 15.820 -22.856 1.00 75.25 330 ARG A N 1
ATOM 2409 C CA . ARG A 1 330 ? -2.178 15.135 -23.575 1.00 75.25 330 ARG A CA 1
ATOM 2410 C C . ARG A 1 330 ? -3.310 16.085 -23.968 1.00 75.25 330 ARG A C 1
ATOM 2412 O O . ARG A 1 330 ? -3.946 15.877 -24.998 1.00 75.25 330 ARG A O 1
ATOM 2419 N N . ALA A 1 331 ? -3.540 17.143 -23.191 1.00 79.25 331 ALA A N 1
ATOM 2420 C CA . ALA A 1 331 ? -4.451 18.229 -23.548 1.00 79.25 331 ALA A CA 1
ATOM 2421 C C . ALA A 1 331 ? -3.892 19.153 -24.651 1.00 79.25 331 ALA A C 1
ATOM 2423 O O . ALA A 1 331 ? -4.590 20.062 -25.097 1.00 79.25 331 ALA A O 1
ATOM 2424 N N . GLY A 1 332 ? -2.646 18.942 -25.091 1.00 77.38 332 GLY A N 1
ATOM 2425 C CA . GLY A 1 332 ? -1.970 19.741 -26.109 1.00 77.38 332 GLY A CA 1
ATOM 2426 C C . GLY A 1 332 ? -1.563 21.136 -25.636 1.00 77.38 332 GLY A C 1
ATOM 2427 O O . GLY A 1 332 ? -1.263 21.983 -26.473 1.00 77.38 332 GLY A O 1
ATOM 2428 N N . LEU A 1 333 ? -1.575 21.384 -24.323 1.00 78.38 333 LEU A N 1
ATOM 2429 C CA . LEU A 1 333 ? -1.251 22.681 -23.723 1.00 78.38 333 LEU A CA 1
ATOM 2430 C C . LEU A 1 333 ? 0.256 22.851 -23.522 1.00 78.38 333 LEU A C 1
ATOM 2432 O O . LEU A 1 333 ? 0.781 23.962 -23.615 1.00 78.38 333 LEU A O 1
ATOM 2436 N N . VAL A 1 334 ? 0.951 21.746 -23.263 1.00 79.25 334 VAL A N 1
ATOM 2437 C CA . VAL A 1 334 ? 2.404 21.715 -23.115 1.00 79.25 334 VAL A CA 1
ATOM 2438 C C . VAL A 1 334 ? 3.011 20.583 -23.939 1.00 79.25 334 VAL A C 1
ATOM 2440 O O . VAL A 1 334 ? 2.312 19.685 -24.393 1.00 79.25 334 VAL A O 1
ATOM 2443 N N . GLU A 1 335 ? 4.315 20.644 -24.133 1.00 75.25 335 GLU A N 1
ATOM 2444 C CA . GLU A 1 335 ? 5.149 19.599 -24.712 1.00 75.25 335 GLU A CA 1
ATOM 2445 C C . GLU A 1 335 ? 6.209 19.229 -23.671 1.00 75.25 335 GLU A C 1
ATOM 2447 O O . GLU A 1 335 ? 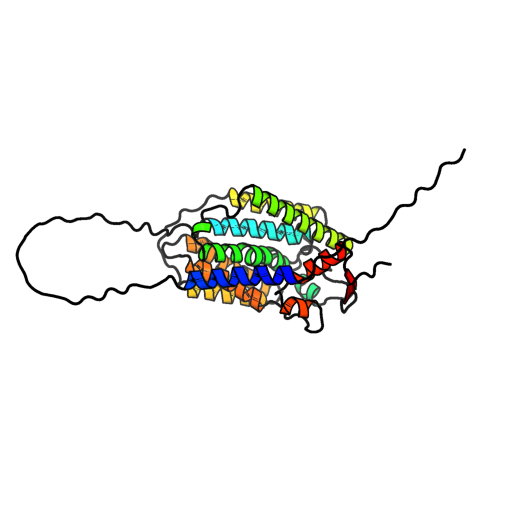6.880 20.125 -23.138 1.00 75.25 335 GLU A O 1
ATOM 2452 N N . LEU A 1 336 ? 6.322 17.938 -23.336 1.00 69.44 336 LEU A N 1
ATOM 2453 C CA . LEU A 1 336 ? 7.352 17.441 -22.427 1.00 69.44 336 LEU A CA 1
ATOM 2454 C C . LEU A 1 336 ? 8.558 16.997 -23.256 1.00 69.44 336 LEU A C 1
ATOM 2456 O O . LEU A 1 336 ? 8.558 15.948 -23.896 1.00 69.44 336 LEU A O 1
ATOM 2460 N N . ASP A 1 337 ? 9.602 17.817 -23.226 1.00 68.12 337 ASP A N 1
ATOM 2461 C CA . ASP A 1 337 ? 10.942 17.460 -23.672 1.00 68.12 337 ASP A CA 1
ATOM 2462 C C . ASP A 1 337 ? 11.500 16.472 -22.643 1.00 68.12 337 ASP A C 1
ATOM 2464 O O . ASP A 1 337 ? 11.843 16.867 -21.529 1.00 68.12 337 ASP A O 1
ATOM 2468 N N . ARG A 1 338 ? 11.489 15.177 -22.971 1.00 63.88 338 ARG A N 1
ATOM 2469 C CA . ARG A 1 338 ? 11.932 14.094 -22.075 1.00 63.88 338 ARG A CA 1
ATOM 2470 C C . ARG A 1 338 ? 13.454 13.911 -22.072 1.00 63.88 338 ARG A C 1
ATOM 2472 O O . ARG A 1 338 ? 13.962 13.152 -21.259 1.00 63.88 338 ARG A O 1
ATOM 2479 N N . GLY A 1 339 ? 14.190 14.623 -22.933 1.00 50.59 339 GLY A N 1
ATOM 2480 C CA . GLY A 1 339 ? 15.651 14.578 -22.929 1.00 50.59 339 GLY A CA 1
ATOM 2481 C C . GLY A 1 339 ? 16.202 15.141 -21.623 1.00 50.59 339 GLY A C 1
ATOM 2482 O O . GLY A 1 339 ? 15.734 16.176 -21.160 1.00 50.59 339 GLY A O 1
ATOM 2483 N N . LEU A 1 340 ? 17.189 14.486 -21.011 1.00 42.62 340 LEU A N 1
ATOM 2484 C CA . LEU A 1 340 ? 17.777 14.968 -19.764 1.00 42.62 340 LEU A CA 1
ATOM 2485 C C . LEU A 1 340 ? 18.598 16.257 -20.008 1.00 42.62 340 LEU A C 1
ATOM 2487 O O . LEU A 1 340 ? 19.533 16.256 -20.810 1.00 42.62 340 LEU A O 1
ATOM 2491 N N . PRO A 1 341 ? 18.295 17.377 -19.317 1.00 46.44 341 PRO A N 1
ATOM 2492 C CA . PRO A 1 341 ? 17.254 17.544 -18.301 1.00 46.44 341 PRO A CA 1
ATOM 2493 C C . PRO A 1 341 ? 15.871 17.817 -18.906 1.00 46.44 341 PRO A C 1
ATOM 2495 O O . PRO A 1 341 ? 15.742 18.732 -19.724 1.00 46.44 341 PRO A O 1
ATOM 2498 N N . ALA A 1 342 ? 14.848 17.091 -18.432 1.00 49.62 342 ALA A N 1
ATOM 2499 C CA . ALA A 1 342 ? 13.493 17.193 -18.966 1.00 49.62 342 ALA A CA 1
ATOM 2500 C C . ALA A 1 342 ? 12.944 18.629 -18.869 1.00 49.62 342 ALA A C 1
ATOM 2502 O O . ALA A 1 342 ? 13.042 19.274 -17.818 1.00 49.62 342 ALA A O 1
ATOM 2503 N N . ARG A 1 343 ? 12.368 19.150 -19.957 1.00 59.16 343 ARG A N 1
ATOM 2504 C CA . ARG A 1 343 ? 11.860 20.531 -20.061 1.00 59.16 343 ARG A CA 1
ATOM 2505 C C . ARG A 1 343 ? 10.394 20.533 -20.458 1.00 59.16 343 ARG A C 1
ATOM 2507 O O . ARG A 1 343 ? 9.937 19.674 -21.195 1.00 59.16 343 ARG A O 1
ATOM 2514 N N . VAL A 1 344 ? 9.655 21.544 -20.019 1.00 54.31 344 VAL A N 1
ATOM 2515 C CA . VAL A 1 344 ? 8.262 21.743 -20.438 1.00 54.31 344 VAL A CA 1
ATOM 2516 C C . VAL A 1 344 ? 8.189 22.993 -21.293 1.00 54.31 344 VAL A C 1
ATOM 2518 O O . VAL A 1 344 ? 8.631 24.061 -20.867 1.00 54.31 344 VAL A O 1
ATOM 2521 N N . ARG A 1 345 ? 7.649 22.871 -22.505 1.00 69.56 345 ARG A N 1
ATOM 2522 C CA . ARG A 1 345 ? 7.420 24.004 -23.409 1.00 69.56 345 ARG A CA 1
ATOM 2523 C C . ARG A 1 345 ? 5.924 24.211 -23.578 1.00 69.56 345 ARG A C 1
ATOM 2525 O O . ARG A 1 345 ? 5.176 23.248 -23.685 1.00 69.56 345 ARG A O 1
ATOM 2532 N N . LEU A 1 346 ? 5.469 25.462 -23.592 1.00 66.50 346 LEU A N 1
ATOM 2533 C CA . LEU A 1 346 ? 4.106 25.752 -24.037 1.00 66.50 346 LEU A CA 1
ATOM 2534 C C . LEU A 1 346 ? 4.016 25.411 -25.518 1.00 66.50 346 LEU A C 1
ATOM 2536 O O . LEU A 1 346 ? 4.887 25.809 -26.294 1.00 66.50 346 LEU A O 1
ATOM 2540 N N . ARG A 1 347 ? 2.972 24.683 -25.908 1.00 63.03 347 ARG A N 1
ATOM 2541 C CA . ARG A 1 347 ? 2.791 24.327 -27.310 1.00 63.03 347 ARG A CA 1
ATOM 2542 C C . ARG A 1 347 ? 2.392 25.582 -28.080 1.00 63.03 347 ARG A C 1
ATOM 2544 O O . ARG A 1 347 ? 1.297 26.110 -27.895 1.00 63.03 347 ARG A O 1
ATOM 2551 N N . THR A 1 348 ? 3.282 26.088 -28.925 1.00 66.44 348 THR A N 1
ATOM 2552 C CA . THR A 1 348 ? 2.980 27.232 -29.786 1.00 66.44 348 THR A CA 1
ATOM 2553 C C . THR A 1 348 ? 2.013 26.767 -30.873 1.00 66.44 348 THR A C 1
ATOM 2555 O O . THR A 1 348 ? 2.399 26.037 -31.784 1.00 66.44 348 THR A O 1
ATOM 2558 N N . THR A 1 349 ? 0.738 27.149 -30.770 1.00 57.78 349 THR A N 1
ATOM 2559 C CA . THR A 1 349 ? -0.240 26.963 -31.851 1.00 57.78 349 THR A CA 1
ATOM 2560 C C . THR A 1 349 ? 0.215 27.775 -33.058 1.00 57.78 349 THR A C 1
ATOM 2562 O O . THR A 1 349 ? 0.220 29.006 -32.997 1.00 57.78 349 THR A O 1
ATOM 2565 N N . THR A 1 350 ? 0.644 27.077 -34.108 1.00 47.22 350 THR A N 1
ATOM 2566 C CA . THR A 1 350 ? 0.860 27.633 -35.452 1.00 47.22 350 THR A CA 1
ATOM 2567 C C . THR A 1 350 ? -0.415 27.527 -36.270 1.00 47.22 350 THR A C 1
ATOM 2569 O O . THR A 1 350 ? -1.195 26.579 -36.020 1.00 47.22 350 THR A O 1
#

pLDDT: mean 72.97, std 23.88, range [26.97, 98.25]

Foldseek 3Di:
DDDDDDDDDDDDDDDDDPPVVVVVVVVVVVVVVVVVPPPDDDDDDDDDDDDDDDDDDDDDPPPPPPPPPVQAQLQLCQLLLLLLQLLVLLCVCQPQLNVQQAQCVPPPPDCPVVSCQQWVQQADPVLSGRPLVSCCRSVVRSQAVTNLVVLQCCLVPVVPRVDDPDDPVRVVVVVVVVVVVSVLSNVCNVVRPPDDDDPCSNVVSNVSSVVSNCCSPPPDDDAAEDEDDADPLVVLLVLLLVLLLLLVVFRSHPVSSVSNCVSVVVNVCCSNCNSSYSPRGSSNSNSNSVSNNVSVQVPQDQDPCVDQQNVVCVVPRDDVSVVVLSVCVVVLQWDWQVPVVIDIGGRPDD

Secondary structure (DSSP, 8-state):
-----------PPPPPPTHHHHHHHHHHHHHHHHHTTT--------------------------------TTSTHHHHHHHHHHHHHHHHIIIIIIS-TTT-TTTT-SSS--HHHHHHHGGGEETTTTEEHHHHIIIIIHIIIIIIIHHHHHHHHHSGGGTTS-SS-HHHHHHHHHHHHHHHHHHHHHHHHH-S----HHHHHHHHHHHHHHHHHHHHSPPPPS-B-S----HHHHHHHHHHHHHHHTTS-SSHHHHHHHHHHHHHHHHHHHHGGGBTT--HHHHHHHHHHHHHHHHHTS----TTSHHHHHHHHS-SSHHHHHHHHHHHTTSEEEE-SSSPEEEE----

Sequence (350 aa):
MRSRVCSGGSSPISTPSPSFCAASLKRVASESTARASSYRVTSHTDSGASNPGYGNSTRPTGASSRSRASSGTGSKCVRRIGRLGAAFGLIQAGLIDQSLFNPDYTSDGDDVPYWDESRTPTLIPALGISADQTIAFVGGHMIWSFAAPIAVVEACVPRLADRRWLGRPGLAVMVLLYLAAAALVASDHVSTEEFIASPAQLGGAAVIAVVLAVAAFAIPRRPTGATGWVPPPWLAGGAALVVLATYQMTPTTWPGLAVDVLALAGLGVLLLYGPSRAGWDRRHVLLAAGAALLVNAAMSLPGDPTRLDGYLKEWHPRQTANYVAVVLERAGLVELDRGLPARVRLRTTT

Radius of gyration: 29.03 Å; chains: 1; bounding box: 57×62×122 Å